Protein AF-A0A960N4G2-F1 (afdb_monomer)

Structure (mmCIF, N/CA/C/O backbone):
data_AF-A0A960N4G2-F1
#
_entry.id   AF-A0A960N4G2-F1
#
loop_
_atom_site.group_PDB
_atom_site.id
_atom_site.type_symbol
_atom_site.label_atom_id
_atom_site.label_alt_id
_atom_site.label_comp_id
_atom_site.label_asym_id
_atom_site.label_entity_id
_atom_site.label_seq_id
_atom_site.pdbx_PDB_ins_code
_atom_site.Cartn_x
_atom_site.Cartn_y
_atom_site.Cartn_z
_atom_site.occupancy
_atom_site.B_iso_or_equiv
_atom_site.auth_seq_id
_atom_site.auth_comp_id
_atom_site.auth_asym_id
_atom_site.auth_atom_id
_atom_site.pdbx_PDB_model_num
ATOM 1 N N . MET A 1 1 ? 0.215 33.362 -42.391 1.00 35.75 1 MET A N 1
ATOM 2 C CA . MET A 1 1 ? -0.199 32.192 -43.192 1.00 35.75 1 MET A CA 1
ATOM 3 C C . MET A 1 1 ? 0.585 30.994 -42.684 1.00 35.75 1 MET A C 1
ATOM 5 O O . MET A 1 1 ? 1.663 30.721 -43.188 1.00 35.75 1 MET A O 1
ATOM 9 N N . SER A 1 2 ? 0.109 30.361 -41.610 1.00 35.91 2 SER A N 1
ATOM 10 C CA . SER A 1 2 ? 0.756 29.170 -41.052 1.00 35.91 2 SER A CA 1
ATOM 11 C C . SER A 1 2 ? 0.241 27.957 -41.811 1.00 35.91 2 SER A C 1
ATOM 13 O O . SER A 1 2 ? -0.928 27.601 -41.678 1.00 35.91 2 SER A O 1
ATOM 15 N N . ALA A 1 3 ? 1.094 27.383 -42.656 1.00 38.19 3 ALA A N 1
ATOM 16 C CA . ALA A 1 3 ? 0.819 26.121 -43.320 1.00 38.19 3 ALA A CA 1
ATOM 17 C C . ALA A 1 3 ? 0.723 25.022 -42.253 1.00 38.19 3 ALA A C 1
ATOM 19 O O . ALA A 1 3 ? 1.657 24.789 -41.490 1.00 38.19 3 ALA A O 1
ATOM 20 N N . ASN A 1 4 ? -0.456 24.414 -42.168 1.00 42.09 4 ASN A N 1
ATOM 21 C CA . ASN A 1 4 ? -0.752 23.270 -41.324 1.00 42.09 4 ASN A CA 1
ATOM 22 C C . ASN A 1 4 ? -0.134 22.034 -41.995 1.00 42.09 4 ASN A C 1
ATOM 24 O O . ASN A 1 4 ? -0.710 21.504 -42.945 1.00 42.09 4 ASN A O 1
ATOM 28 N N . GLU A 1 5 ? 1.068 21.635 -41.573 1.00 37.41 5 GLU A N 1
ATOM 29 C CA . GLU A 1 5 ? 1.686 20.387 -42.031 1.00 37.41 5 GLU A CA 1
ATOM 30 C C . GLU A 1 5 ? 0.832 19.191 -41.573 1.00 37.41 5 GLU A C 1
ATOM 32 O O . GLU A 1 5 ? 0.506 19.089 -40.385 1.00 37.41 5 GLU A O 1
ATOM 37 N N . PRO A 1 6 ? 0.441 18.283 -42.484 1.00 38.06 6 PRO A N 1
ATOM 38 C CA . PRO A 1 6 ? -0.353 17.118 -42.127 1.00 38.06 6 PRO A CA 1
ATOM 39 C C . PRO A 1 6 ? 0.472 16.190 -41.230 1.00 38.06 6 PRO A C 1
ATOM 41 O O . PRO A 1 6 ? 1.527 15.693 -41.621 1.00 38.06 6 PRO A O 1
ATOM 44 N N . GLN A 1 7 ? -0.012 15.954 -40.008 1.00 41.91 7 GLN A N 1
ATOM 45 C CA . GLN A 1 7 ? 0.567 14.955 -39.113 1.00 41.91 7 GLN A CA 1
ATOM 46 C C . GLN A 1 7 ? 0.444 13.566 -39.766 1.00 41.91 7 GLN A C 1
ATOM 48 O O . GLN A 1 7 ? -0.657 13.204 -40.185 1.00 41.91 7 GLN A O 1
ATOM 53 N N . PRO A 1 8 ? 1.530 12.779 -39.871 1.00 44.03 8 PRO A N 1
ATOM 54 C CA . PRO A 1 8 ? 1.478 11.474 -40.518 1.00 44.03 8 PRO A CA 1
ATOM 55 C C . PRO A 1 8 ? 0.580 10.513 -39.726 1.00 44.03 8 PRO A C 1
ATOM 57 O O . PRO A 1 8 ? 0.735 10.361 -38.513 1.00 44.03 8 PRO A O 1
ATOM 60 N N . GLU A 1 9 ? -0.357 9.861 -40.421 1.00 41.75 9 GLU A N 1
ATOM 61 C CA . GLU A 1 9 ? -1.204 8.799 -39.871 1.00 41.75 9 GLU A CA 1
ATOM 62 C C . GLU A 1 9 ? -0.339 7.703 -39.235 1.00 41.75 9 GLU A C 1
ATOM 64 O O . GLU A 1 9 ? 0.510 7.087 -39.887 1.00 41.75 9 GLU A O 1
ATOM 69 N N . ILE A 1 10 ? -0.562 7.436 -37.946 1.00 52.97 1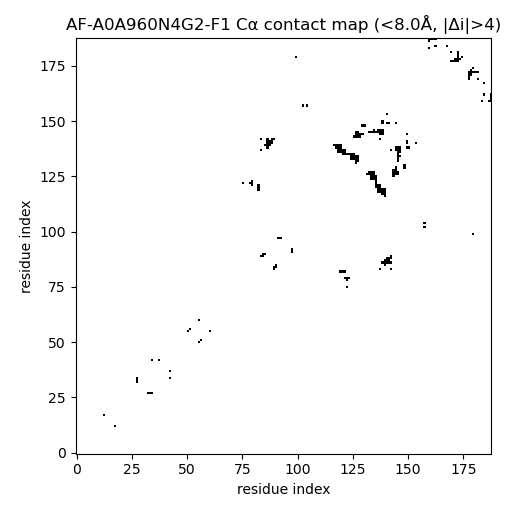0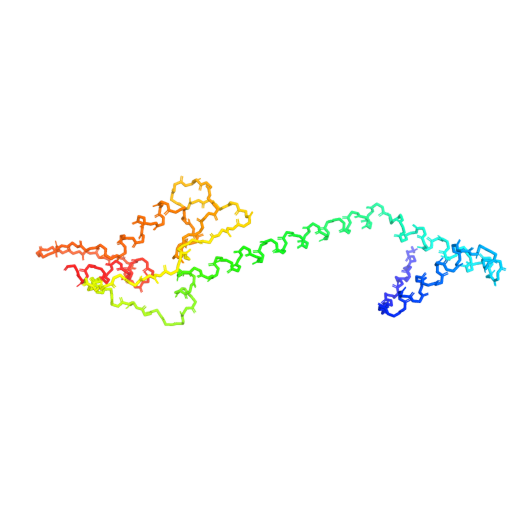 ILE A N 1
ATOM 70 C CA . ILE A 1 10 ? 0.119 6.361 -37.223 1.00 52.97 10 ILE A CA 1
ATOM 71 C C . ILE A 1 10 ? -0.469 5.032 -37.711 1.00 52.97 10 ILE A C 1
ATOM 73 O O . ILE A 1 10 ? -1.466 4.546 -37.179 1.00 52.97 10 ILE A O 1
ATOM 77 N N . ARG A 1 11 ? 0.140 4.434 -38.739 1.00 60.56 11 ARG A N 1
ATOM 78 C CA . ARG A 1 11 ? -0.154 3.050 -39.131 1.00 60.56 11 ARG A CA 1
ATOM 79 C C . ARG A 1 11 ? 0.229 2.122 -37.979 1.00 60.56 11 ARG A C 1
ATOM 81 O O . ARG A 1 11 ? 1.381 2.101 -37.551 1.00 60.56 11 ARG A O 1
ATOM 88 N N . THR A 1 12 ? -0.730 1.352 -37.475 1.00 63.34 12 THR A N 1
ATOM 89 C CA . THR A 1 12 ? -0.467 0.293 -36.496 1.00 63.34 12 THR A CA 1
ATOM 90 C C . THR A 1 12 ? 0.385 -0.787 -37.158 1.00 63.34 12 THR A C 1
ATOM 92 O O . THR A 1 12 ? -0.071 -1.440 -38.097 1.00 63.34 12 THR A O 1
ATOM 95 N N . VAL A 1 13 ? 1.624 -0.950 -36.700 1.00 76.44 13 VAL A N 1
ATOM 96 C CA . VAL A 1 13 ? 2.543 -1.982 -37.193 1.00 76.44 13 VAL A CA 1
ATOM 97 C C . VAL A 1 13 ? 2.287 -3.277 -36.421 1.00 76.44 13 VAL A C 1
ATOM 99 O O . VAL A 1 13 ? 2.322 -3.269 -35.191 1.00 76.44 13 VAL A O 1
ATOM 102 N N . ASP A 1 14 ? 2.034 -4.380 -37.128 1.00 85.25 14 ASP A N 1
ATOM 103 C CA . ASP A 1 14 ? 1.882 -5.707 -36.512 1.00 85.25 14 ASP A CA 1
ATOM 104 C C . ASP A 1 14 ? 3.248 -6.371 -36.237 1.00 85.25 14 ASP A C 1
ATOM 106 O O . ASP A 1 14 ? 4.235 -6.136 -36.940 1.00 85.25 14 ASP A O 1
ATOM 110 N N . ALA A 1 15 ? 3.306 -7.269 -35.249 1.00 85.62 15 ALA A N 1
ATOM 111 C CA . ALA A 1 15 ? 4.502 -8.024 -34.872 1.00 85.62 15 ALA A CA 1
ATOM 112 C C . ALA A 1 15 ? 5.094 -8.847 -36.033 1.00 85.62 15 ALA A C 1
ATOM 114 O O . ALA A 1 15 ? 6.291 -9.142 -36.050 1.00 85.62 15 ALA A O 1
ATOM 115 N N . THR A 1 16 ? 4.281 -9.239 -37.015 1.00 88.38 16 THR A N 1
ATOM 116 C CA . THR A 1 16 ? 4.741 -9.938 -38.227 1.00 88.38 16 THR A CA 1
ATOM 117 C C . THR A 1 16 ? 5.527 -9.009 -39.153 1.00 88.38 16 THR A C 1
ATOM 119 O O . THR A 1 16 ? 6.600 -9.374 -39.624 1.00 88.38 16 THR A O 1
ATOM 122 N N . GLN A 1 17 ? 5.066 -7.771 -39.339 1.00 87.12 17 GLN A N 1
ATOM 123 C CA . GLN A 1 17 ? 5.757 -6.778 -40.167 1.00 87.12 17 GLN A CA 1
ATOM 124 C C . GLN A 1 17 ? 7.103 -6.372 -39.558 1.00 87.12 17 GLN A C 1
ATOM 126 O O . GLN A 1 17 ? 8.084 -6.221 -40.283 1.00 87.12 17 GLN A O 1
ATOM 131 N N . VAL A 1 18 ? 7.173 -6.263 -38.226 1.00 88.50 18 VAL A N 1
ATOM 132 C CA . VAL A 1 18 ? 8.436 -5.999 -37.517 1.00 88.50 18 VAL A CA 1
ATOM 133 C C . VAL A 1 18 ? 9.442 -7.128 -37.743 1.00 88.50 18 VAL A C 1
ATOM 135 O O . VAL A 1 18 ? 10.605 -6.850 -38.018 1.00 88.50 18 VAL A O 1
ATOM 138 N N . ARG A 1 19 ? 9.009 -8.394 -37.684 1.00 91.12 19 ARG A N 1
ATOM 139 C CA . ARG A 1 19 ? 9.888 -9.550 -37.937 1.00 91.12 19 ARG A CA 1
ATOM 140 C C . ARG A 1 19 ? 10.463 -9.541 -39.354 1.00 91.12 19 ARG A C 1
ATOM 142 O O . ARG A 1 19 ? 11.671 -9.640 -39.504 1.00 91.12 19 ARG A O 1
ATOM 149 N N . HIS A 1 20 ? 9.632 -9.290 -40.366 1.00 91.81 20 HIS A N 1
ATOM 150 C CA . HIS A 1 20 ? 10.105 -9.171 -41.752 1.00 91.81 20 HIS A CA 1
ATOM 151 C C . HIS A 1 20 ? 11.109 -8.018 -41.931 1.00 91.81 20 HIS A C 1
ATOM 153 O O . HIS A 1 20 ? 12.067 -8.141 -42.693 1.00 91.81 20 HIS A O 1
ATOM 159 N N . ALA A 1 21 ? 10.911 -6.897 -41.227 1.00 90.25 21 ALA A N 1
ATOM 160 C CA . ALA A 1 21 ? 11.859 -5.786 -41.245 1.00 90.25 21 ALA A CA 1
ATOM 161 C C . ALA A 1 21 ? 13.199 -6.155 -40.583 1.00 90.25 21 ALA A C 1
ATOM 163 O O . ALA A 1 21 ? 14.247 -5.765 -41.093 1.00 90.25 21 ALA A O 1
ATOM 164 N N . ILE A 1 22 ? 13.178 -6.926 -39.488 1.00 91.19 22 ILE A N 1
ATOM 165 C CA . ILE A 1 22 ? 14.390 -7.456 -38.844 1.00 91.19 22 ILE A CA 1
ATOM 166 C C . ILE A 1 22 ? 15.150 -8.361 -39.819 1.00 91.19 22 ILE A C 1
ATOM 168 O O . ILE A 1 22 ? 16.328 -8.110 -40.066 1.00 91.19 22 ILE A O 1
ATOM 172 N N . ASP A 1 23 ? 14.475 -9.336 -40.434 1.00 93.94 23 ASP A N 1
ATOM 173 C CA . ASP A 1 23 ? 15.098 -10.276 -41.378 1.00 93.94 23 ASP A CA 1
ATOM 174 C C . ASP A 1 23 ? 15.759 -9.540 -42.557 1.00 93.94 23 ASP A C 1
ATOM 176 O O . ASP A 1 23 ? 16.888 -9.844 -42.951 1.00 93.94 23 ASP A O 1
ATOM 180 N N . ALA A 1 24 ? 15.082 -8.517 -43.092 1.00 90.44 24 ALA A N 1
ATOM 181 C CA . ALA A 1 24 ? 15.611 -7.681 -44.164 1.00 90.44 24 ALA A CA 1
ATOM 182 C C . ALA A 1 24 ? 16.844 -6.870 -43.725 1.00 90.44 24 ALA A C 1
ATOM 184 O O . ALA A 1 24 ? 17.833 -6.807 -44.457 1.00 90.44 24 ALA A O 1
ATOM 185 N N . LEU A 1 25 ? 16.822 -6.272 -42.527 1.00 90.88 25 LEU A N 1
ATOM 186 C CA . LEU A 1 25 ? 17.972 -5.543 -41.983 1.00 90.88 25 LEU A CA 1
ATOM 187 C C . LEU A 1 25 ? 19.166 -6.476 -41.745 1.00 90.88 25 LEU A C 1
ATOM 189 O O . LEU A 1 25 ? 20.292 -6.123 -42.090 1.00 90.88 25 LEU A O 1
ATOM 193 N N . GLU A 1 26 ? 18.942 -7.679 -41.218 1.00 92.56 26 GLU A N 1
ATOM 194 C CA . GLU A 1 26 ? 19.998 -8.677 -41.024 1.00 92.56 26 GLU A CA 1
ATOM 195 C C . GLU A 1 26 ? 20.587 -9.187 -42.345 1.00 92.56 26 GLU A C 1
ATOM 197 O O . GLU A 1 26 ? 21.789 -9.453 -42.422 1.00 92.56 26 GLU A O 1
ATOM 202 N N . ALA A 1 27 ? 19.769 -9.325 -43.391 1.00 92.12 27 ALA A N 1
ATOM 203 C CA . ALA A 1 27 ? 20.245 -9.654 -44.731 1.00 92.12 27 ALA A CA 1
ATOM 204 C C . ALA A 1 27 ? 21.134 -8.534 -45.299 1.00 92.12 27 ALA A C 1
ATOM 206 O O . ALA A 1 27 ? 22.211 -8.815 -45.817 1.00 92.12 27 ALA A O 1
ATOM 207 N N . ILE A 1 28 ? 20.745 -7.267 -45.118 1.00 91.06 28 ILE A N 1
ATOM 208 C CA . ILE A 1 28 ? 21.532 -6.091 -45.538 1.00 91.06 28 ILE A CA 1
ATOM 209 C C . ILE A 1 28 ? 22.840 -5.955 -44.740 1.00 91.06 28 ILE A C 1
ATOM 211 O O . ILE A 1 28 ? 23.858 -5.513 -45.275 1.00 91.06 28 ILE A O 1
ATOM 215 N N . ILE A 1 29 ? 22.839 -6.322 -43.454 1.00 89.44 29 ILE A N 1
ATOM 216 C CA . ILE A 1 29 ? 24.059 -6.351 -42.630 1.00 89.44 29 ILE A CA 1
ATOM 217 C C . ILE A 1 29 ? 25.031 -7.419 -43.149 1.00 89.44 29 ILE A C 1
ATOM 219 O O . ILE A 1 29 ? 26.236 -7.166 -43.191 1.00 89.44 29 ILE A O 1
ATOM 223 N N . ARG A 1 30 ? 24.516 -8.589 -43.557 1.00 93.19 30 ARG A N 1
ATOM 224 C CA . ARG A 1 30 ? 25.307 -9.687 -44.137 1.00 93.19 30 ARG A CA 1
ATOM 225 C C . ARG A 1 30 ? 25.827 -9.363 -45.537 1.00 93.19 30 ARG A C 1
ATOM 227 O O . ARG A 1 30 ? 26.976 -9.679 -45.830 1.00 93.19 30 ARG A O 1
ATOM 234 N N . ASP A 1 31 ? 25.015 -8.714 -46.365 1.00 92.44 31 ASP A N 1
ATOM 235 C CA . ASP A 1 31 ? 25.397 -8.255 -47.698 1.00 92.44 31 ASP A CA 1
ATOM 236 C C . ASP A 1 31 ? 24.936 -6.814 -47.957 1.00 92.44 31 ASP A C 1
ATOM 238 O O . ASP A 1 31 ? 23.779 -6.524 -48.276 1.00 92.44 31 ASP A O 1
ATOM 242 N N . ARG A 1 32 ? 25.895 -5.886 -47.878 1.00 86.31 32 ARG A N 1
ATOM 243 C CA . ARG A 1 32 ? 25.652 -4.459 -48.121 1.00 86.31 32 ARG A CA 1
ATOM 244 C C 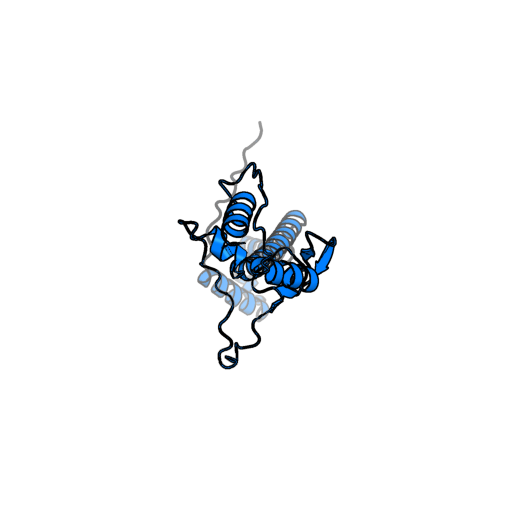. ARG A 1 32 ? 25.374 -4.127 -49.584 1.00 86.31 32 ARG A C 1
ATOM 246 O O . ARG A 1 32 ? 24.831 -3.052 -49.842 1.00 86.31 32 ARG A O 1
ATOM 253 N N . ALA A 1 33 ? 25.720 -5.001 -50.532 1.00 89.81 33 ALA A N 1
ATOM 254 C CA . ALA A 1 33 ? 25.462 -4.766 -51.950 1.00 89.81 33 ALA A CA 1
ATOM 255 C C . ALA A 1 33 ? 23.958 -4.741 -52.265 1.00 89.81 33 ALA A C 1
ATOM 257 O O . ALA A 1 33 ? 23.551 -4.076 -53.217 1.00 89.81 33 ALA A O 1
ATOM 258 N N . LEU A 1 34 ? 23.125 -5.356 -51.416 1.00 87.25 34 LEU A N 1
ATOM 259 C CA . LEU A 1 34 ? 21.665 -5.300 -51.515 1.00 87.25 34 LEU A CA 1
ATOM 260 C C . LEU A 1 34 ? 21.123 -3.861 -51.498 1.00 87.25 34 LEU A C 1
ATOM 262 O O . LEU A 1 34 ? 20.119 -3.582 -52.149 1.00 87.25 34 LEU A O 1
ATOM 266 N N . LEU A 1 35 ? 21.809 -2.911 -50.850 1.00 86.94 35 LEU A N 1
ATOM 267 C CA . LEU A 1 35 ? 21.416 -1.494 -50.862 1.00 86.94 35 LEU A CA 1
ATOM 268 C C . LEU A 1 35 ? 21.542 -0.837 -52.242 1.00 86.94 35 LEU A C 1
ATOM 270 O O . LEU A 1 35 ? 20.890 0.175 -52.485 1.00 86.94 35 LEU A O 1
ATOM 274 N N . ASN A 1 36 ? 22.359 -1.392 -53.139 1.00 88.38 36 ASN A N 1
ATOM 275 C CA . ASN A 1 36 ? 22.511 -0.880 -54.502 1.00 88.38 36 ASN A CA 1
ATOM 276 C C . ASN A 1 36 ? 21.319 -1.252 -55.397 1.00 88.38 36 ASN A C 1
ATOM 278 O O . ASN A 1 36 ? 21.161 -0.663 -56.461 1.00 88.38 36 ASN A O 1
ATOM 282 N N . SER A 1 37 ? 20.488 -2.214 -54.974 1.00 88.69 37 SER A N 1
ATOM 283 C CA . SER A 1 37 ? 19.235 -2.560 -55.660 1.00 88.69 37 SER A CA 1
ATOM 284 C C . SER A 1 37 ? 18.101 -1.566 -55.379 1.00 88.69 37 SER A C 1
ATOM 286 O O . SER A 1 37 ? 17.096 -1.564 -56.086 1.00 88.69 37 SER A O 1
ATOM 288 N N . LEU A 1 38 ? 18.264 -0.715 -54.360 1.00 89.75 38 LEU A N 1
ATOM 289 C CA . LEU A 1 38 ? 17.292 0.304 -53.984 1.00 89.75 38 LEU A CA 1
ATOM 290 C C . LEU A 1 38 ? 17.512 1.597 -54.767 1.00 89.75 38 LEU A C 1
ATOM 292 O O . LEU A 1 38 ? 18.635 1.948 -55.136 1.00 89.75 38 LEU A O 1
ATOM 296 N N . SER A 1 39 ? 16.429 2.354 -54.944 1.00 93.56 39 SER A N 1
ATOM 297 C CA . SER A 1 39 ? 16.527 3.732 -55.415 1.00 93.56 39 SER A CA 1
ATOM 298 C C . SER A 1 39 ? 17.352 4.577 -54.421 1.00 93.56 39 SER A C 1
ATOM 300 O O . SER A 1 39 ? 17.377 4.277 -53.219 1.00 93.56 39 SER A O 1
ATOM 302 N N . PRO A 1 40 ? 18.019 5.657 -54.872 1.00 89.75 40 PRO A N 1
ATOM 303 C CA . PRO A 1 40 ? 18.721 6.569 -53.968 1.00 89.75 40 PRO A CA 1
ATOM 304 C C . PRO A 1 40 ? 17.815 7.127 -52.859 1.00 89.75 40 PRO A C 1
ATOM 306 O O . PRO A 1 40 ? 18.256 7.268 -51.718 1.00 89.75 40 PRO A O 1
ATOM 309 N N . GLU A 1 41 ? 16.543 7.381 -53.181 1.00 91.00 41 GLU A N 1
ATOM 310 C CA . GLU A 1 41 ? 15.531 7.864 -52.241 1.00 91.00 41 GLU A CA 1
ATOM 311 C C . GLU A 1 41 ? 15.197 6.812 -51.175 1.00 91.00 41 GLU A C 1
ATOM 313 O O . GLU A 1 41 ? 15.262 7.103 -49.980 1.00 91.00 41 GLU A O 1
ATOM 318 N N . ASP A 1 42 ? 14.913 5.569 -51.570 1.00 88.31 42 ASP A N 1
ATOM 319 C CA . ASP A 1 42 ? 14.563 4.506 -50.621 1.00 88.31 42 ASP A CA 1
ATOM 320 C C . ASP A 1 42 ? 15.747 4.102 -49.747 1.00 88.31 42 ASP A C 1
ATOM 322 O O . ASP A 1 42 ? 15.582 3.851 -48.551 1.00 88.31 42 ASP A O 1
ATOM 326 N N . ARG A 1 43 ? 16.962 4.113 -50.307 1.00 89.19 43 ARG A N 1
ATOM 327 C CA . ARG A 1 43 ? 18.191 3.912 -49.535 1.00 89.19 43 ARG A CA 1
ATOM 328 C C . ARG A 1 43 ? 18.340 4.984 -48.457 1.00 89.19 43 ARG A C 1
ATOM 330 O O . ARG A 1 43 ? 18.648 4.654 -47.313 1.00 89.19 43 ARG A O 1
ATOM 337 N N . GLN A 1 44 ? 18.128 6.252 -48.806 1.00 89.50 44 GLN A N 1
ATOM 338 C CA . GLN A 1 44 ? 18.196 7.350 -47.846 1.00 89.50 44 GLN A CA 1
ATOM 339 C C . GLN A 1 44 ? 17.109 7.211 -46.774 1.00 89.50 44 GLN A C 1
ATOM 341 O O . GLN A 1 44 ? 17.422 7.275 -45.588 1.00 89.50 44 GLN A O 1
ATOM 346 N N . ARG A 1 45 ? 15.859 6.930 -47.165 1.00 90.56 45 ARG A N 1
ATOM 347 C CA . ARG A 1 45 ? 14.736 6.726 -46.234 1.00 90.56 45 ARG A CA 1
ATOM 348 C C . ARG A 1 45 ? 14.994 5.583 -45.255 1.00 90.56 45 ARG A C 1
ATOM 350 O O . ARG A 1 45 ? 14.771 5.761 -44.061 1.00 90.56 45 ARG A O 1
ATOM 357 N N . LEU A 1 46 ? 15.488 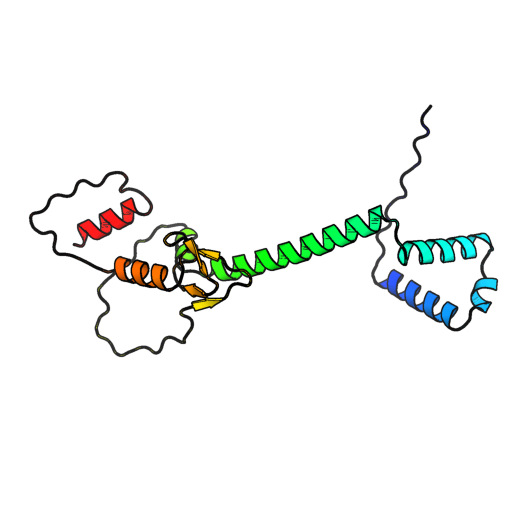4.441 -45.737 1.00 90.00 46 LEU A N 1
ATOM 358 C CA . LEU A 1 46 ? 15.815 3.286 -44.900 1.00 90.00 46 LEU A CA 1
ATOM 359 C C . LEU A 1 46 ? 16.901 3.627 -43.874 1.00 90.00 46 LEU A C 1
ATOM 361 O O . LEU A 1 46 ? 16.740 3.332 -42.692 1.00 90.00 46 LEU A O 1
ATOM 365 N N . LEU A 1 47 ? 17.995 4.258 -44.312 1.00 88.12 47 LEU A N 1
ATOM 366 C CA . LEU A 1 47 ? 19.120 4.596 -43.436 1.00 88.12 47 LEU A CA 1
ATOM 367 C C . LEU A 1 47 ? 18.749 5.669 -42.408 1.00 88.12 47 LEU A C 1
ATOM 369 O O . LEU A 1 47 ? 19.116 5.537 -41.242 1.00 88.12 47 LEU A O 1
ATOM 373 N N . THR A 1 48 ? 17.994 6.692 -42.814 1.00 87.44 48 THR A N 1
ATOM 374 C CA . THR A 1 48 ? 17.477 7.717 -41.900 1.00 87.44 48 THR A CA 1
ATOM 375 C C . THR A 1 48 ? 16.522 7.103 -40.880 1.00 87.44 48 THR A C 1
ATOM 377 O O . THR A 1 48 ? 16.732 7.281 -39.687 1.00 87.44 48 THR A O 1
ATOM 380 N N . ALA A 1 49 ? 15.547 6.296 -41.312 1.00 87.38 49 ALA A N 1
ATOM 381 C CA . ALA A 1 49 ? 14.605 5.649 -40.400 1.00 87.38 49 ALA A CA 1
ATOM 382 C C . ALA A 1 49 ? 15.299 4.684 -39.423 1.00 87.38 49 ALA A C 1
ATOM 384 O O . ALA A 1 49 ? 14.990 4.684 -38.234 1.00 87.38 49 ALA A O 1
ATOM 385 N N . ALA A 1 50 ? 16.266 3.889 -39.893 1.00 88.31 50 ALA A N 1
ATOM 386 C CA . ALA A 1 50 ? 17.062 3.020 -39.027 1.00 88.31 50 ALA A CA 1
ATOM 387 C C . ALA A 1 50 ? 17.888 3.831 -38.011 1.00 88.31 50 ALA A C 1
ATOM 389 O O . ALA A 1 50 ? 17.987 3.444 -36.845 1.00 88.31 50 ALA A O 1
ATOM 390 N N . GLY A 1 51 ? 18.435 4.973 -38.439 1.00 84.81 51 GLY A N 1
ATOM 391 C CA . GLY A 1 51 ? 19.130 5.928 -37.580 1.00 84.81 51 GLY A CA 1
ATOM 392 C C . GLY A 1 51 ? 18.224 6.531 -36.508 1.00 84.81 51 GLY A C 1
ATOM 393 O O . GLY A 1 51 ? 18.598 6.518 -35.339 1.00 84.81 51 GLY A O 1
ATOM 394 N N . ASP A 1 52 ? 17.024 6.979 -36.874 1.00 83.75 52 ASP A N 1
ATOM 395 C CA . ASP A 1 52 ? 16.047 7.574 -35.952 1.00 83.75 52 ASP A CA 1
ATOM 396 C C . ASP A 1 52 ? 15.490 6.549 -34.949 1.00 83.75 52 ASP A C 1
ATOM 398 O O . ASP A 1 52 ? 15.224 6.880 -33.793 1.00 83.75 52 ASP A O 1
ATOM 402 N N . VAL A 1 53 ? 15.347 5.282 -35.357 1.00 84.50 53 VAL A N 1
ATOM 403 C CA . VAL A 1 53 ? 14.968 4.180 -34.456 1.00 84.50 53 VAL A CA 1
ATOM 404 C C . VAL A 1 53 ? 16.094 3.860 -33.466 1.00 84.50 53 VAL A C 1
ATOM 406 O O . VAL A 1 53 ? 15.820 3.607 -32.292 1.00 84.50 53 VAL A O 1
ATOM 409 N N . PHE A 1 54 ? 17.354 3.876 -33.915 1.00 82.31 54 PHE A N 1
ATOM 410 C CA . PHE A 1 54 ? 18.517 3.582 -33.070 1.00 82.31 54 PHE A CA 1
ATOM 411 C C . PHE A 1 54 ? 18.873 4.739 -32.121 1.00 82.31 54 PHE A C 1
ATOM 413 O O . PHE A 1 54 ? 19.091 4.528 -30.926 1.00 82.31 54 PHE A O 1
ATOM 420 N N . CYS A 1 55 ? 18.896 5.964 -32.641 1.00 79.69 55 CYS A N 1
ATOM 421 C CA . CYS A 1 55 ? 19.200 7.204 -31.932 1.00 79.69 55 CYS A CA 1
ATOM 422 C C . CYS A 1 55 ? 17.993 8.155 -31.994 1.00 79.69 55 CYS A C 1
ATOM 424 O O . CYS A 1 55 ? 18.042 9.162 -32.702 1.00 79.69 55 CYS A O 1
ATOM 426 N N . PRO A 1 56 ? 16.915 7.879 -31.237 1.00 76.50 56 PRO A N 1
ATOM 427 C CA . PRO A 1 56 ? 15.746 8.748 -31.223 1.00 76.50 56 PRO A CA 1
ATOM 428 C C . PRO A 1 56 ? 16.099 10.127 -30.658 1.00 76.50 56 PRO A C 1
ATOM 430 O O . PRO A 1 56 ? 16.914 10.240 -29.734 1.00 76.50 56 PRO A O 1
ATOM 433 N N . ASP A 1 57 ? 15.433 11.172 -31.165 1.00 80.81 57 ASP A N 1
ATOM 434 C CA . ASP A 1 57 ? 15.580 12.549 -30.677 1.00 80.81 57 ASP A CA 1
ATOM 435 C C . ASP A 1 57 ? 15.486 12.613 -29.139 1.00 80.81 57 ASP A C 1
ATOM 437 O O . ASP A 1 57 ? 14.759 11.850 -28.487 1.00 80.81 57 ASP A O 1
ATOM 441 N N . VAL A 1 58 ? 16.193 13.568 -28.532 1.00 76.50 58 VAL A N 1
ATOM 442 C CA . VAL A 1 58 ? 16.281 13.767 -27.080 1.00 76.50 58 VAL A CA 1
ATOM 443 C C . VAL A 1 58 ? 14.888 13.815 -26.437 1.00 76.50 58 VAL A C 1
ATOM 445 O O . VAL A 1 58 ? 14.692 13.276 -25.341 1.00 76.50 58 VAL A O 1
ATOM 448 N N . ARG A 1 59 ? 13.887 14.397 -27.120 1.00 80.06 59 ARG A N 1
ATOM 449 C CA . ARG A 1 59 ? 12.490 14.430 -26.650 1.00 80.06 59 ARG A CA 1
ATOM 450 C C . ARG A 1 59 ? 11.845 13.043 -26.631 1.00 80.06 59 ARG A C 1
ATOM 452 O O . ARG A 1 59 ? 11.206 12.688 -25.635 1.00 80.06 59 ARG A O 1
ATOM 459 N N . GLN A 1 60 ? 12.023 12.257 -27.691 1.00 79.62 60 GLN A N 1
ATOM 460 C CA . GLN A 1 60 ? 11.487 10.898 -27.798 1.00 79.62 60 GLN A CA 1
ATOM 461 C C . GLN A 1 60 ? 12.149 9.962 -26.780 1.00 79.62 60 GLN A C 1
ATOM 463 O O . GLN A 1 60 ? 11.447 9.278 -26.030 1.00 79.62 60 GLN A O 1
ATOM 468 N N . ARG A 1 61 ? 13.481 10.023 -26.641 1.00 78.31 61 ARG A N 1
ATOM 469 C CA . ARG A 1 61 ? 14.229 9.279 -25.616 1.00 78.31 61 ARG A CA 1
ATOM 470 C C . ARG A 1 61 ? 13.747 9.618 -24.204 1.00 78.31 61 ARG A C 1
ATOM 472 O O . ARG A 1 61 ? 13.483 8.721 -23.403 1.00 78.31 61 ARG A O 1
ATOM 479 N N . ARG A 1 62 ? 13.576 10.908 -23.883 1.00 80.19 62 ARG A N 1
ATOM 480 C CA . ARG A 1 62 ? 13.070 11.350 -22.569 1.00 80.19 62 ARG A CA 1
ATOM 481 C C . ARG A 1 62 ? 11.655 10.835 -22.296 1.00 80.19 62 ARG A C 1
ATOM 483 O O . ARG A 1 62 ? 11.375 10.424 -21.168 1.00 80.19 62 ARG A O 1
ATOM 490 N N . ARG A 1 63 ? 10.773 10.834 -23.304 1.00 84.69 63 ARG A N 1
ATOM 491 C CA . ARG A 1 63 ? 9.414 10.279 -23.199 1.00 84.69 63 ARG A CA 1
ATOM 492 C C . ARG A 1 63 ? 9.450 8.783 -22.881 1.00 84.69 63 ARG A C 1
ATOM 494 O O . ARG A 1 63 ? 8.828 8.381 -21.902 1.00 84.69 63 ARG A O 1
ATOM 501 N N . GLN A 1 64 ? 10.222 7.998 -23.631 1.00 82.81 64 GLN A N 1
ATOM 502 C CA . GLN A 1 64 ? 10.354 6.551 -23.421 1.00 82.81 64 GLN A CA 1
ATOM 503 C C . GLN A 1 64 ? 10.923 6.211 -22.037 1.00 82.81 64 GLN A C 1
ATOM 505 O O . GLN A 1 64 ? 10.396 5.345 -21.343 1.00 82.81 64 GLN A O 1
ATOM 510 N N . VAL A 1 65 ? 11.966 6.921 -21.587 1.00 85.19 65 VAL A N 1
ATOM 511 C CA . VAL A 1 65 ? 12.537 6.718 -20.244 1.00 85.19 65 VAL A CA 1
ATOM 512 C C . VAL A 1 65 ? 11.501 7.019 -19.159 1.00 85.19 65 VAL A C 1
ATOM 514 O O . VAL A 1 65 ? 11.343 6.223 -18.233 1.00 85.19 65 VAL A O 1
ATOM 517 N N . LYS A 1 66 ? 10.758 8.127 -19.284 1.00 86.44 66 LYS A N 1
ATOM 518 C CA . LYS A 1 66 ? 9.699 8.498 -18.334 1.00 86.44 66 LYS A CA 1
ATOM 519 C C . LYS A 1 66 ? 8.570 7.466 -18.311 1.00 86.44 66 LYS A C 1
ATOM 521 O O . LYS A 1 66 ? 8.084 7.116 -17.239 1.00 86.44 66 LYS A O 1
ATOM 526 N N . GLU A 1 67 ? 8.162 6.971 -19.473 1.00 87.75 67 GLU A N 1
ATOM 527 C CA . GLU A 1 67 ? 7.131 5.942 -19.596 1.00 87.75 67 GLU A CA 1
ATOM 528 C C . GLU A 1 67 ? 7.581 4.617 -18.978 1.00 87.75 67 GLU A C 1
ATOM 530 O O . GLU A 1 67 ? 6.867 4.059 -18.148 1.00 87.75 67 GLU A O 1
ATOM 535 N N . ARG A 1 68 ? 8.814 4.181 -19.253 1.00 86.62 68 ARG A N 1
ATOM 536 C CA . ARG A 1 68 ? 9.403 2.984 -18.640 1.00 86.62 68 ARG A CA 1
ATOM 537 C C . ARG A 1 68 ? 9.505 3.106 -17.120 1.00 86.62 68 ARG A C 1
ATOM 539 O O . ARG A 1 68 ? 9.215 2.154 -16.400 1.00 86.62 68 ARG A O 1
ATOM 546 N N . GLN A 1 69 ? 9.902 4.274 -16.613 1.00 88.19 69 GLN A N 1
ATOM 547 C CA . GLN A 1 69 ? 9.916 4.551 -15.173 1.00 88.19 69 GLN A CA 1
ATOM 548 C C . GLN A 1 69 ? 8.504 4.506 -14.578 1.00 88.19 69 GLN A C 1
ATOM 550 O O . GLN A 1 69 ? 8.312 3.913 -13.517 1.00 88.19 69 GLN A O 1
ATOM 555 N N . ARG A 1 70 ? 7.510 5.077 -15.269 1.00 88.81 70 ARG A N 1
ATOM 556 C CA . ARG A 1 70 ? 6.104 5.038 -14.850 1.00 88.81 70 ARG A CA 1
ATOM 557 C C . ARG A 1 70 ? 5.574 3.606 -14.798 1.00 88.81 70 ARG A C 1
ATOM 559 O O . ARG A 1 70 ? 4.973 3.248 -13.795 1.00 88.81 70 ARG A O 1
ATOM 566 N N . GLN A 1 71 ? 5.836 2.795 -15.821 1.00 87.50 71 GLN A N 1
ATOM 567 C CA . GLN A 1 71 ? 5.434 1.385 -15.873 1.00 87.50 71 GLN A CA 1
ATOM 568 C C . GLN A 1 71 ? 6.059 0.578 -14.730 1.00 87.50 71 GLN A C 1
ATOM 570 O O . GLN A 1 71 ? 5.357 -0.141 -14.023 1.00 87.50 71 GLN A O 1
ATOM 575 N N . ARG A 1 72 ? 7.363 0.758 -14.479 1.00 86.56 72 ARG A N 1
ATOM 576 C CA . ARG A 1 72 ? 8.050 0.122 -13.341 1.00 86.56 72 ARG A CA 1
ATOM 577 C C . ARG A 1 72 ? 7.441 0.533 -12.002 1.00 86.56 72 ARG A C 1
ATOM 579 O O . ARG A 1 72 ? 7.256 -0.316 -11.139 1.00 86.56 72 ARG A O 1
ATOM 586 N N . LYS A 1 73 ? 7.129 1.822 -11.828 1.00 85.81 73 LYS A N 1
ATOM 587 C CA . LYS A 1 73 ? 6.491 2.328 -10.607 1.00 85.81 73 LYS A CA 1
ATOM 588 C C . LYS A 1 73 ? 5.079 1.764 -10.431 1.00 85.81 73 LYS A C 1
ATOM 590 O O . LYS A 1 73 ? 4.751 1.360 -9.326 1.00 85.81 73 LYS A O 1
ATOM 595 N N . ALA A 1 74 ? 4.285 1.703 -11.500 1.00 86.75 74 ALA A N 1
ATOM 596 C CA . ALA A 1 74 ? 2.946 1.113 -11.473 1.00 86.75 74 ALA A CA 1
ATOM 597 C C . ALA A 1 74 ? 3.003 -0.360 -11.045 1.00 86.75 74 ALA A C 1
ATOM 599 O O . ALA A 1 74 ? 2.419 -0.715 -10.035 1.00 86.75 74 ALA A O 1
ATOM 600 N N . THR A 1 75 ? 3.860 -1.156 -11.693 1.00 88.19 75 THR A N 1
ATOM 601 C CA . THR A 1 75 ? 4.030 -2.587 -11.374 1.00 88.19 75 THR A CA 1
ATOM 602 C C . THR A 1 75 ? 4.373 -2.824 -9.894 1.00 88.19 75 THR A C 1
ATOM 604 O O . THR A 1 75 ? 3.911 -3.782 -9.280 1.00 88.19 75 THR A O 1
ATOM 607 N N . LYS A 1 76 ? 5.196 -1.951 -9.295 1.00 85.31 76 LYS A N 1
ATOM 608 C CA . LYS A 1 76 ? 5.536 -2.020 -7.863 1.00 85.31 76 LYS A CA 1
ATOM 609 C C . LYS A 1 76 ? 4.353 -1.697 -6.951 1.00 85.31 76 LYS A C 1
ATOM 611 O O . LYS A 1 76 ? 4.186 -2.360 -5.927 1.00 85.31 76 LYS A O 1
ATOM 616 N N . ILE A 1 77 ? 3.587 -0.661 -7.294 1.00 85.38 77 ILE A N 1
ATOM 617 C CA . ILE A 1 77 ? 2.388 -0.267 -6.548 1.00 85.38 77 ILE A CA 1
ATOM 618 C C . ILE A 1 77 ? 1.382 -1.412 -6.589 1.00 85.38 77 ILE A C 1
ATOM 620 O O . ILE A 1 77 ? 0.964 -1.854 -5.525 1.00 85.38 77 ILE A O 1
ATOM 624 N N . ASP A 1 78 ? 1.106 -1.955 -7.775 1.00 87.56 78 ASP A N 1
ATOM 625 C CA . ASP A 1 78 ? 0.140 -3.039 -7.973 1.00 87.56 78 ASP A CA 1
ATOM 626 C C . ASP A 1 78 ? 0.501 -4.260 -7.110 1.00 87.56 78 ASP A C 1
ATOM 628 O O . ASP A 1 78 ? -0.307 -4.724 -6.308 1.00 87.56 78 ASP A O 1
ATOM 632 N N . ARG A 1 79 ? 1.768 -4.701 -7.153 1.00 87.31 79 ARG A N 1
ATOM 633 C CA . ARG A 1 79 ? 2.258 -5.815 -6.321 1.00 87.31 79 ARG A CA 1
ATOM 634 C C . ARG A 1 79 ? 2.120 -5.549 -4.818 1.00 87.31 79 ARG A C 1
ATOM 636 O O . ARG A 1 79 ? 1.847 -6.460 -4.041 1.00 87.31 79 ARG A O 1
ATOM 643 N N . THR A 1 80 ? 2.342 -4.309 -4.389 1.00 86.62 80 THR A N 1
ATOM 644 C CA . THR A 1 80 ? 2.200 -3.925 -2.977 1.00 86.62 80 THR A CA 1
ATOM 645 C C . THR A 1 80 ? 0.727 -3.919 -2.574 1.00 86.62 80 THR A C 1
ATOM 647 O O . THR A 1 80 ? 0.370 -4.455 -1.527 1.00 86.62 80 THR A O 1
ATOM 650 N N . GLU A 1 81 ? -0.148 -3.366 -3.414 1.00 88.00 81 GLU A N 1
ATOM 651 C CA . GLU A 1 81 ? -1.591 -3.375 -3.188 1.00 88.00 81 GLU A CA 1
ATOM 652 C C . GLU A 1 81 ? -2.141 -4.797 -3.093 1.00 88.00 81 GLU A C 1
ATOM 654 O O . GLU A 1 81 ? -2.929 -5.058 -2.183 1.00 88.00 81 GLU A O 1
ATOM 659 N N . GLU A 1 82 ? -1.690 -5.723 -3.941 1.00 89.50 82 GLU A N 1
ATOM 660 C CA . GLU A 1 82 ? -2.060 -7.143 -3.884 1.00 89.50 82 GLU A CA 1
ATOM 661 C C . GLU A 1 82 ? -1.791 -7.759 -2.503 1.00 89.50 82 GLU A C 1
ATOM 663 O O . GLU A 1 82 ? -2.687 -8.373 -1.918 1.00 89.50 82 GLU A O 1
ATOM 668 N N . ILE A 1 83 ? -0.600 -7.537 -1.936 1.00 87.88 83 ILE A N 1
ATOM 669 C CA . ILE A 1 83 ? -0.233 -8.033 -0.599 1.00 87.88 83 ILE A CA 1
ATOM 670 C C . ILE A 1 83 ? -1.134 -7.417 0.476 1.00 87.88 83 ILE A C 1
ATOM 672 O O . ILE A 1 83 ? -1.690 -8.126 1.321 1.00 87.88 83 ILE A O 1
ATOM 676 N N . LEU A 1 84 ? -1.322 -6.095 0.438 1.00 88.19 84 LEU A N 1
ATOM 677 C CA . LEU A 1 84 ? -2.122 -5.395 1.442 1.00 88.19 84 LEU A CA 1
ATOM 678 C C . LEU A 1 84 ? -3.607 -5.774 1.341 1.00 88.19 84 LEU A C 1
ATOM 680 O O . LEU A 1 84 ? -4.288 -5.874 2.364 1.00 88.19 84 LEU A O 1
ATOM 684 N N . HIS A 1 85 ? -4.126 -6.028 0.135 1.00 88.62 85 HIS A N 1
ATOM 685 C CA . HIS A 1 85 ? -5.501 -6.479 -0.094 1.00 88.62 85 HIS A CA 1
ATOM 686 C C . HIS A 1 85 ? -5.818 -7.776 0.637 1.00 88.62 85 HIS A C 1
ATOM 688 O O . HIS A 1 85 ? -6.940 -7.935 1.110 1.00 88.62 85 HIS A O 1
ATOM 694 N N . GLN A 1 86 ? -4.849 -8.668 0.786 1.00 86.69 86 GLN A N 1
ATOM 695 C CA . GLN A 1 86 ? -5.045 -9.940 1.470 1.00 86.69 86 GLN A CA 1
ATOM 696 C C . GLN A 1 86 ? -5.099 -9.808 3.006 1.00 86.69 86 GLN A C 1
ATOM 698 O O . GLN A 1 86 ? -5.260 -10.816 3.692 1.00 86.69 86 GLN A O 1
ATOM 703 N N . THR A 1 87 ? -4.917 -8.615 3.582 1.00 87.62 87 THR A N 1
ATOM 704 C CA . THR A 1 87 ? -4.989 -8.432 5.043 1.00 87.62 87 THR A CA 1
ATOM 705 C C . THR A 1 87 ? -6.422 -8.498 5.566 1.00 87.62 87 THR A C 1
ATOM 707 O O . THR A 1 87 ? -7.368 -8.015 4.929 1.00 87.62 87 THR A O 1
ATOM 710 N N . GLY A 1 88 ? -6.587 -9.042 6.775 1.00 86.12 88 GLY A N 1
ATOM 711 C CA . GLY A 1 88 ? -7.902 -9.224 7.397 1.00 86.12 88 GLY A CA 1
ATOM 712 C C . GLY A 1 88 ? -8.692 -7.918 7.545 1.00 86.12 88 GLY A C 1
ATOM 713 O O . GLY A 1 88 ? -9.901 -7.890 7.307 1.00 86.12 88 GLY A O 1
ATOM 714 N N . ILE A 1 89 ? -8.030 -6.794 7.855 1.00 87.06 89 ILE A N 1
ATOM 715 C CA . ILE A 1 89 ? -8.709 -5.495 7.963 1.00 87.06 89 ILE A CA 1
ATOM 716 C C . ILE A 1 89 ? -9.277 -5.017 6.619 1.00 87.06 89 ILE A C 1
ATOM 718 O O . ILE A 1 89 ? -10.373 -4.449 6.588 1.00 87.06 89 ILE A O 1
ATOM 722 N N . ARG A 1 90 ? -8.577 -5.251 5.498 1.00 88.50 90 ARG A N 1
ATOM 723 C CA . ARG A 1 90 ? -9.069 -4.898 4.156 1.00 88.50 90 ARG A CA 1
ATOM 724 C C . ARG A 1 90 ? -10.139 -5.857 3.668 1.00 88.50 90 ARG A C 1
ATOM 726 O O . ARG A 1 90 ? -11.054 -5.430 2.968 1.00 88.50 90 ARG A O 1
ATOM 733 N N . GLU A 1 91 ? -10.056 -7.130 4.029 1.00 86.81 91 GLU A N 1
ATOM 734 C CA . GLU A 1 91 ? -11.126 -8.089 3.765 1.00 86.81 91 GLU A CA 1
ATOM 735 C C . GLU A 1 91 ? -12.426 -7.672 4.467 1.00 86.81 91 GLU A C 1
ATOM 737 O O . GLU A 1 91 ? -13.456 -7.517 3.811 1.00 86.81 91 GLU A O 1
ATOM 742 N N . LEU A 1 92 ? -12.371 -7.374 5.770 1.00 84.06 92 LEU A N 1
ATOM 743 C CA . LEU A 1 92 ? -13.545 -6.946 6.538 1.00 84.06 92 LEU A CA 1
ATOM 744 C C . LEU A 1 92 ? -14.173 -5.655 6.000 1.00 84.06 92 LEU A C 1
ATOM 746 O O . LEU A 1 92 ? -15.394 -5.533 5.992 1.00 84.06 92 LEU A O 1
ATOM 750 N N . ARG A 1 93 ? -13.362 -4.701 5.524 1.00 84.62 93 ARG A N 1
ATOM 751 C CA . ARG A 1 93 ? -13.855 -3.453 4.908 1.00 84.62 93 ARG A CA 1
ATOM 752 C C . ARG A 1 93 ? -14.560 -3.672 3.566 1.00 84.62 93 ARG A C 1
ATOM 754 O O . ARG A 1 93 ? -15.369 -2.833 3.190 1.00 84.62 93 ARG A O 1
ATOM 761 N N . ARG A 1 94 ? -14.241 -4.751 2.842 1.00 86.44 94 ARG A N 1
ATOM 762 C CA . ARG A 1 94 ? -14.853 -5.084 1.543 1.00 86.44 94 ARG A CA 1
ATOM 763 C C . ARG A 1 94 ? -16.190 -5.810 1.679 1.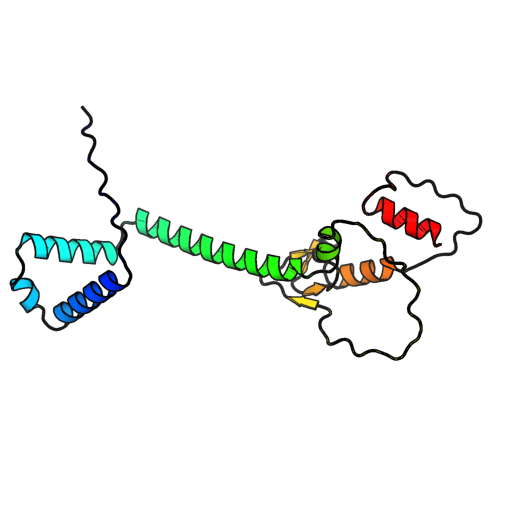00 86.44 94 ARG A C 1
ATOM 765 O O . ARG A 1 94 ? -16.952 -5.837 0.717 1.00 86.44 94 ARG A O 1
ATOM 772 N N . ARG A 1 95 ? -16.485 -6.409 2.838 1.00 83.00 95 ARG A N 1
ATOM 773 C CA . ARG A 1 95 ? -17.747 -7.130 3.047 1.00 83.00 95 ARG A CA 1
ATOM 774 C C . ARG A 1 95 ? -18.929 -6.147 3.011 1.00 83.00 95 ARG A C 1
ATOM 776 O O . ARG A 1 95 ? -18.875 -5.123 3.690 1.00 83.00 95 ARG A O 1
ATOM 783 N N . PRO A 1 96 ? -20.007 -6.454 2.262 1.00 78.62 96 PRO A N 1
ATOM 784 C CA . PRO A 1 96 ? -21.151 -5.551 2.111 1.00 78.62 96 PRO A CA 1
ATOM 785 C C . PRO A 1 96 ? -21.951 -5.405 3.409 1.00 78.62 96 PRO A C 1
ATOM 787 O O . PRO A 1 96 ? -22.526 -4.354 3.677 1.00 78.62 96 PRO A O 1
ATOM 790 N N . VAL A 1 97 ? -21.964 -6.457 4.231 1.00 77.56 97 VAL A N 1
ATOM 791 C CA . VAL A 1 97 ? -22.586 -6.456 5.552 1.00 77.56 97 VAL A CA 1
ATOM 792 C C . VAL A 1 97 ? -21.490 -6.498 6.601 1.00 77.56 97 VAL A C 1
ATOM 794 O O . VAL A 1 97 ? -20.662 -7.411 6.633 1.00 77.56 97 VAL A O 1
ATOM 797 N N . PHE A 1 98 ? -21.509 -5.508 7.486 1.00 70.56 98 PHE A N 1
ATOM 798 C CA . PHE A 1 98 ? -20.626 -5.474 8.637 1.00 70.56 98 PHE A CA 1
ATOM 799 C C . PHE A 1 98 ? -21.159 -6.423 9.717 1.00 70.56 98 PHE A C 1
ATOM 801 O O . PHE A 1 98 ? -21.953 -6.042 10.575 1.00 70.56 98 PHE A O 1
ATOM 808 N N . THR A 1 99 ? -20.748 -7.686 9.650 1.00 68.38 99 THR A N 1
ATOM 809 C CA . THR A 1 99 ? -21.038 -8.679 10.688 1.00 68.38 99 THR A CA 1
ATOM 810 C C . THR A 1 99 ? -19.933 -8.655 11.728 1.00 68.38 99 THR A C 1
ATOM 812 O O . THR A 1 99 ? -18.770 -8.882 11.395 1.00 68.38 99 THR A O 1
ATOM 815 N N . THR A 1 100 ? -20.287 -8.423 12.986 1.00 69.38 100 THR A N 1
ATOM 816 C CA . THR A 1 100 ? -19.325 -8.508 14.088 1.00 69.38 100 THR A CA 1
ATOM 817 C C . THR A 1 100 ? -19.242 -9.946 14.552 1.00 69.38 100 THR A C 1
ATOM 819 O O . THR A 1 100 ? -20.235 -10.442 15.087 1.00 69.38 100 THR A O 1
ATOM 822 N N . PRO A 1 101 ? -18.095 -10.626 14.374 1.00 66.00 101 PRO A N 1
ATOM 823 C CA . PRO A 1 101 ? -17.943 -11.975 14.883 1.00 66.00 101 PRO A CA 1
ATOM 824 C C . PRO A 1 101 ? -18.210 -11.988 16.392 1.00 66.00 101 PRO A C 1
ATOM 826 O O . PRO A 1 101 ? -17.831 -11.062 17.128 1.00 66.00 101 PRO A O 1
ATOM 829 N N . ASN A 1 102 ? -18.881 -13.031 16.870 1.00 61.09 102 ASN A N 1
ATOM 830 C CA . ASN A 1 102 ? -18.882 -13.321 18.294 1.00 61.09 102 ASN A CA 1
ATOM 831 C C . ASN A 1 102 ? -17.472 -13.797 18.641 1.00 61.09 102 ASN A C 1
ATOM 833 O O . ASN A 1 102 ? -17.086 -14.913 18.309 1.00 61.09 102 ASN A O 1
ATOM 837 N N . ALA A 1 103 ? -16.677 -12.908 19.234 1.00 59.47 103 ALA A N 1
ATOM 838 C CA . ALA A 1 103 ? -15.386 -13.271 19.789 1.00 59.47 103 ALA A CA 1
ATOM 839 C C . ALA A 1 103 ? -15.661 -13.986 21.111 1.00 59.47 103 ALA A C 1
ATOM 841 O O . ALA A 1 103 ? -15.837 -13.345 22.145 1.00 59.47 103 ALA A O 1
ATOM 842 N N . TYR A 1 104 ? -15.793 -15.304 21.044 1.00 56.72 104 TYR A N 1
ATOM 843 C CA . TYR A 1 104 ? -15.680 -16.141 22.227 1.00 56.72 104 TYR A CA 1
ATOM 844 C C . TYR A 1 104 ? -14.190 -16.254 22.580 1.00 56.72 104 TYR A C 1
ATOM 846 O O . TYR A 1 104 ? -13.357 -16.228 21.666 1.00 56.72 104 TYR A O 1
ATOM 854 N N . PRO A 1 105 ? -13.827 -16.358 23.870 1.00 51.69 105 PRO A N 1
ATOM 855 C CA . PRO A 1 105 ? -12.480 -16.778 24.225 1.00 51.69 105 PRO A CA 1
ATOM 856 C C . PRO A 1 105 ? -12.185 -18.095 23.495 1.00 51.69 105 PRO A C 1
ATOM 858 O O . PRO A 1 105 ? -13.093 -18.932 23.409 1.00 51.69 105 PRO A O 1
ATOM 861 N N . PRO A 1 106 ? -10.977 -18.290 22.938 1.00 52.53 106 PRO A N 1
ATOM 862 C CA . PRO A 1 106 ? -10.639 -19.574 22.349 1.00 52.53 106 PRO A CA 1
ATOM 863 C C . PRO A 1 106 ? -10.854 -20.651 23.414 1.00 52.53 106 PRO A C 1
ATOM 865 O O . PRO A 1 106 ? -10.361 -20.530 24.539 1.00 52.53 106 PRO A O 1
ATOM 868 N N . ALA A 1 107 ? -11.634 -21.682 23.080 1.00 58.00 107 ALA A N 1
ATOM 869 C CA . ALA A 1 107 ? -11.607 -22.901 23.869 1.00 58.00 107 ALA A CA 1
ATOM 870 C C . ALA A 1 107 ? -10.152 -23.383 23.878 1.00 58.00 107 ALA A C 1
ATOM 872 O O . ALA A 1 107 ? -9.489 -23.322 22.841 1.00 58.00 107 ALA A O 1
ATOM 873 N N . LEU A 1 108 ? -9.655 -23.820 25.036 1.00 50.38 108 LEU A N 1
ATOM 874 C CA . LEU A 1 108 ? -8.356 -24.483 25.169 1.00 50.38 108 LEU A CA 1
ATOM 875 C C . LEU A 1 108 ? -8.434 -25.846 24.453 1.00 50.38 108 LEU A C 1
ATOM 877 O O . LEU A 1 108 ? -8.545 -26.887 25.089 1.00 50.38 108 LEU A O 1
ATOM 881 N N . GLY A 1 109 ? -8.519 -25.818 23.126 1.00 53.31 109 GLY A N 1
ATOM 882 C CA . GLY A 1 109 ? -8.443 -26.970 22.241 1.00 53.31 109 GLY A CA 1
ATOM 883 C C . GLY A 1 109 ? -7.012 -27.172 21.763 1.00 53.31 109 GLY A C 1
ATOM 884 O O . GLY A 1 109 ? -6.183 -26.266 21.867 1.00 53.31 109 GLY A O 1
ATOM 885 N N . GLU A 1 110 ? -6.738 -28.378 21.272 1.00 44.44 110 GLU A N 1
ATOM 886 C CA . GLU A 1 110 ? -5.416 -28.790 20.806 1.00 44.44 110 GLU A CA 1
ATOM 887 C C . GLU A 1 110 ? -4.842 -27.806 19.773 1.00 44.44 110 GLU A C 1
ATOM 889 O O . GLU A 1 110 ? -5.595 -27.286 18.940 1.00 44.44 110 GLU A O 1
ATOM 894 N N . PRO A 1 111 ? -3.528 -27.521 19.835 1.00 44.16 111 PRO A N 1
ATOM 895 C CA . PRO A 1 111 ? -2.880 -26.593 18.924 1.00 44.16 111 PRO A CA 1
ATOM 896 C C . PRO A 1 111 ? -3.067 -27.076 17.485 1.00 44.16 111 PRO A C 1
ATOM 898 O O . PRO A 1 111 ? -2.577 -28.132 17.091 1.00 44.16 111 PRO A O 1
ATOM 901 N N . VAL A 1 112 ? -3.807 -26.296 16.703 1.00 50.91 112 VAL A N 1
ATOM 902 C CA . VAL A 1 112 ? -3.837 -26.447 15.253 1.00 50.91 112 VAL A CA 1
ATOM 903 C C . VAL A 1 112 ? -2.592 -25.741 14.737 1.00 50.91 112 VAL A C 1
ATOM 905 O O . VAL A 1 112 ? -2.479 -24.527 14.888 1.00 50.91 112 VAL A O 1
ATOM 908 N N . GLU A 1 113 ? -1.671 -26.505 14.155 1.00 37.38 113 GLU A N 1
ATOM 909 C CA . GLU A 1 113 ? -0.552 -25.992 13.361 1.00 37.38 113 GLU A CA 1
ATOM 910 C C . GLU A 1 113 ? -1.134 -25.170 12.197 1.00 37.38 113 GLU A C 1
ATOM 912 O O . GLU A 1 113 ? -1.579 -25.705 11.178 1.00 37.38 113 GLU A O 1
ATOM 917 N N . VAL A 1 114 ? -1.230 -23.856 12.390 1.00 43.91 114 VAL A N 1
ATOM 918 C CA . VAL A 1 114 ? -1.458 -22.895 11.315 1.00 43.91 114 VAL A CA 1
ATOM 919 C C . VAL A 1 114 ? -0.098 -22.622 10.695 1.00 43.91 114 VAL A C 1
ATOM 921 O O . VAL A 1 114 ? 0.766 -22.053 11.349 1.00 43.91 114 VAL A O 1
ATOM 924 N N . ASP A 1 115 ? 0.066 -23.074 9.451 1.00 43.56 115 ASP A N 1
ATOM 925 C CA . ASP A 1 115 ? 1.195 -22.780 8.560 1.00 43.56 115 ASP A CA 1
ATOM 926 C C . ASP A 1 115 ? 1.672 -21.329 8.762 1.00 43.56 115 ASP A C 1
ATOM 928 O O . ASP A 1 115 ? 0.816 -20.440 8.827 1.00 43.56 115 ASP A O 1
ATOM 932 N N . ASP A 1 116 ? 2.992 -21.114 8.886 1.00 46.16 116 ASP A N 1
ATOM 933 C CA . ASP A 1 116 ? 3.716 -19.875 9.264 1.00 46.16 116 ASP A CA 1
ATOM 934 C C . ASP A 1 116 ? 3.475 -18.685 8.293 1.00 46.16 116 ASP A C 1
ATOM 936 O O . ASP A 1 116 ? 4.383 -18.058 7.746 1.00 46.16 116 ASP A O 1
ATOM 940 N N . ALA A 1 117 ? 2.212 -18.347 8.049 1.00 55.03 117 ALA A N 1
ATOM 941 C CA . ALA A 1 117 ? 1.712 -17.322 7.142 1.00 55.03 117 ALA A CA 1
ATOM 942 C C . ALA A 1 117 ? 1.252 -16.063 7.899 1.00 55.03 117 ALA A C 1
ATOM 944 O O . ALA A 1 117 ? 0.482 -15.254 7.368 1.00 55.03 117 ALA A O 1
ATOM 945 N N . GLU A 1 118 ? 1.691 -15.887 9.150 1.00 61.50 118 GLU A N 1
ATOM 946 C CA . GLU A 1 118 ? 1.286 -14.761 10.002 1.00 61.50 118 GLU A CA 1
ATOM 947 C C . GLU A 1 118 ? 1.746 -13.406 9.453 1.00 61.50 118 GLU A C 1
ATOM 949 O O . GLU A 1 118 ? 1.151 -12.365 9.759 1.00 61.50 118 GLU A O 1
ATOM 954 N N . PHE A 1 119 ? 2.759 -13.412 8.585 1.00 58.81 119 PHE A N 1
ATOM 955 C CA . PHE A 1 119 ? 3.353 -12.200 8.058 1.00 58.81 119 PHE A CA 1
ATOM 956 C C . PHE A 1 119 ? 3.668 -12.278 6.562 1.00 58.81 119 PHE A C 1
ATOM 958 O O . PHE A 1 119 ? 4.049 -13.316 6.030 1.00 58.81 119 PHE A O 1
ATOM 965 N N . ARG A 1 120 ? 3.510 -11.149 5.866 1.00 78.62 120 ARG A N 1
ATOM 966 C CA . ARG A 1 120 ? 3.811 -10.996 4.432 1.00 78.62 120 ARG A CA 1
ATOM 967 C C . ARG A 1 120 ? 4.774 -9.841 4.221 1.00 78.62 120 ARG A C 1
ATOM 969 O O . ARG A 1 120 ? 4.624 -8.818 4.867 1.00 78.62 120 ARG A O 1
ATOM 976 N N . GLU A 1 121 ? 5.706 -9.939 3.288 1.00 80.56 121 GLU A N 1
ATOM 977 C CA . GLU A 1 121 ? 6.656 -8.849 3.024 1.00 80.56 121 GLU A CA 1
ATOM 978 C C . GLU A 1 121 ? 6.225 -7.976 1.844 1.00 80.56 121 GLU A C 1
ATOM 980 O O . GLU A 1 121 ? 5.806 -8.487 0.805 1.00 80.56 121 GLU A O 1
ATOM 985 N N . VAL A 1 122 ? 6.356 -6.653 1.982 1.00 78.81 122 VAL A N 1
ATOM 986 C CA . VAL A 1 122 ? 6.163 -5.691 0.883 1.00 78.81 122 VAL A CA 1
ATOM 987 C C . VAL A 1 122 ? 7.482 -5.267 0.242 1.00 78.81 122 VAL A C 1
ATOM 989 O O . VAL A 1 122 ? 8.530 -5.235 0.876 1.00 78.81 122 VAL A O 1
ATOM 992 N N . VAL A 1 123 ? 7.409 -4.878 -1.034 1.00 76.50 123 VAL A N 1
ATOM 993 C CA . VAL A 1 123 ? 8.577 -4.485 -1.843 1.00 76.50 123 VAL A CA 1
ATOM 994 C C . VAL A 1 123 ? 9.214 -3.176 -1.361 1.00 76.50 123 VAL A C 1
ATOM 996 O O . VAL A 1 123 ? 10.417 -2.982 -1.520 1.00 76.50 123 VAL A O 1
ATOM 999 N N . GLU A 1 124 ? 8.418 -2.261 -0.805 1.00 81.06 124 GLU A N 1
ATOM 1000 C CA . GLU A 1 124 ? 8.887 -0.979 -0.272 1.00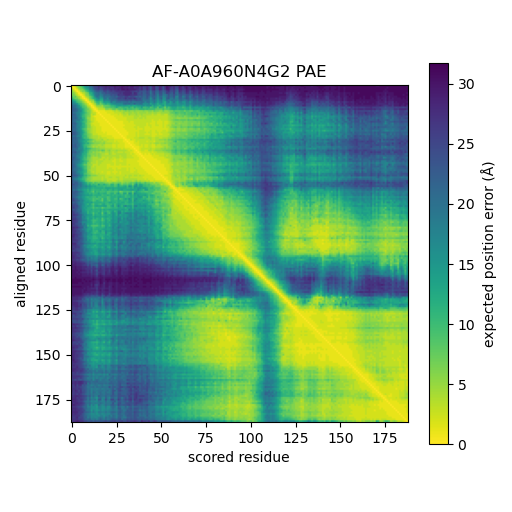 81.06 124 GLU A CA 1
ATOM 1001 C C . GLU A 1 124 ? 8.419 -0.818 1.184 1.00 81.06 124 GLU A C 1
ATOM 1003 O O . GLU A 1 124 ? 7.253 -1.125 1.471 1.00 81.06 124 GLU A O 1
ATOM 1008 N N . PRO A 1 125 ? 9.289 -0.330 2.096 1.00 83.88 125 PRO A N 1
ATOM 1009 C CA . PRO A 1 125 ? 8.920 -0.103 3.490 1.00 83.88 125 PRO A CA 1
ATOM 1010 C C . PRO A 1 125 ? 7.689 0.797 3.621 1.00 83.88 125 PRO A C 1
ATOM 1012 O O . PRO A 1 125 ? 7.576 1.824 2.952 1.00 83.88 125 PRO A O 1
ATOM 1015 N N . GLN A 1 126 ? 6.777 0.415 4.507 1.00 87.38 126 GLN A N 1
ATOM 1016 C CA . GLN A 1 126 ? 5.630 1.213 4.931 1.00 87.38 126 GLN A CA 1
ATOM 1017 C C . GLN A 1 126 ? 5.949 1.931 6.239 1.00 87.38 126 GLN A C 1
ATOM 1019 O O . GLN A 1 126 ? 6.768 1.458 7.015 1.00 87.38 126 GLN A O 1
ATOM 1024 N N . ASN A 1 127 ? 5.251 3.028 6.533 1.00 94.81 127 ASN A N 1
ATOM 1025 C CA . ASN A 1 127 ? 5.400 3.741 7.801 1.00 94.81 127 ASN A CA 1
ATOM 1026 C C . ASN A 1 127 ? 4.285 3.356 8.785 1.00 94.81 127 ASN A C 1
ATOM 1028 O O . ASN A 1 127 ? 3.099 3.411 8.447 1.00 94.81 127 ASN A O 1
ATOM 1032 N N . CYS A 1 128 ? 4.645 2.932 9.998 1.00 95.31 128 CYS A N 1
ATOM 1033 C CA . CYS A 1 128 ? 3.672 2.495 10.998 1.00 95.31 128 CYS A CA 1
ATOM 1034 C C . CYS A 1 128 ? 2.797 3.667 11.446 1.00 95.31 128 CYS A C 1
ATOM 1036 O O . CYS A 1 128 ? 3.296 4.684 11.920 1.00 95.31 128 CYS A O 1
ATOM 1038 N N . TYR A 1 129 ? 1.474 3.513 11.395 1.00 94.38 129 TYR A N 1
ATOM 1039 C CA . TYR A 1 129 ? 0.551 4.583 11.767 1.00 94.38 129 TYR A CA 1
ATOM 1040 C C . TYR A 1 129 ? 0.668 5.010 13.243 1.00 94.38 129 TYR A C 1
ATOM 1042 O O . TYR A 1 129 ? 0.379 6.167 13.551 1.00 94.38 129 TYR A O 1
ATOM 1050 N N . ILE A 1 130 ? 1.131 4.125 14.133 1.00 95.62 130 ILE A N 1
ATOM 1051 C CA . ILE A 1 130 ? 1.273 4.394 15.573 1.00 95.62 130 ILE A CA 1
ATOM 1052 C C . ILE A 1 130 ? 2.664 4.945 15.903 1.00 95.62 130 ILE A C 1
ATOM 1054 O O . ILE A 1 130 ? 2.782 6.108 16.277 1.00 95.62 130 ILE A O 1
ATOM 1058 N N . CYS A 1 131 ? 3.716 4.134 15.756 1.00 96.50 131 CYS A N 1
ATOM 1059 C CA . CYS A 1 131 ? 5.067 4.495 16.202 1.00 96.50 131 CYS A CA 1
ATOM 1060 C C . CYS A 1 131 ? 5.898 5.251 15.155 1.00 96.50 131 CYS A C 1
ATOM 1062 O O . CYS A 1 131 ? 6.990 5.710 15.474 1.00 96.50 131 CYS A O 1
ATOM 1064 N N . LYS A 1 132 ? 5.396 5.378 13.919 1.00 95.62 132 LYS A N 1
ATOM 1065 C CA . LYS A 1 132 ? 6.059 6.052 12.788 1.00 95.62 132 LYS A CA 1
ATOM 1066 C C . LYS A 1 132 ? 7.384 5.433 12.331 1.00 95.62 132 LYS A C 1
ATOM 1068 O O . LYS A 1 132 ? 8.110 6.068 11.575 1.00 95.62 132 LYS A O 1
ATOM 1073 N N . GLN A 1 133 ? 7.690 4.209 12.757 1.00 95.25 133 GLN A N 1
ATOM 1074 C CA . GLN A 1 133 ? 8.835 3.450 12.253 1.00 95.25 133 GLN A CA 1
ATOM 1075 C C . GLN A 1 133 ? 8.513 2.813 10.903 1.00 95.25 133 GLN A C 1
ATOM 1077 O O . GLN A 1 133 ? 7.370 2.403 10.665 1.00 95.25 133 GLN A O 1
ATOM 1082 N N . ASP A 1 134 ? 9.524 2.714 10.046 1.00 95.00 134 ASP A N 1
ATOM 1083 C CA . ASP A 1 134 ? 9.403 2.015 8.774 1.00 95.00 134 ASP A CA 1
ATOM 1084 C C . ASP A 1 134 ? 9.449 0.496 8.988 1.00 95.00 134 ASP A C 1
ATOM 1086 O O . ASP A 1 134 ? 10.210 -0.013 9.810 1.00 95.00 134 ASP A O 1
ATOM 1090 N N . TYR A 1 135 ? 8.615 -0.241 8.260 1.00 93.38 135 TYR A N 1
ATOM 1091 C CA . TYR A 1 135 ? 8.484 -1.691 8.369 1.00 93.38 135 TYR A CA 1
ATOM 1092 C C . TYR A 1 135 ? 8.166 -2.307 7.004 1.00 93.38 135 TYR A C 1
ATOM 1094 O O . TYR A 1 135 ? 7.504 -1.696 6.170 1.00 93.38 135 TYR A O 1
ATOM 1102 N N . GLN A 1 136 ? 8.643 -3.526 6.764 1.00 92.81 136 GLN A N 1
ATOM 1103 C CA . GLN A 1 136 ? 8.369 -4.275 5.525 1.00 92.81 136 GLN A CA 1
ATOM 1104 C C . GLN A 1 136 ? 7.499 -5.508 5.776 1.00 92.81 136 GLN A C 1
ATOM 1106 O O . GLN A 1 136 ? 6.801 -5.970 4.878 1.00 92.81 136 GLN A O 1
ATOM 1111 N N . LEU A 1 137 ? 7.519 -6.014 7.008 1.00 91.62 137 LEU A N 1
ATOM 1112 C CA . LEU A 1 137 ? 6.758 -7.177 7.425 1.00 91.62 137 LEU A CA 1
ATOM 1113 C C . LEU A 1 137 ? 5.321 -6.765 7.791 1.00 91.62 137 LEU A C 1
ATOM 1115 O O . LEU A 1 137 ? 5.088 -6.071 8.778 1.00 91.62 137 LEU A O 1
ATOM 1119 N N . ILE A 1 138 ? 4.358 -7.179 6.980 1.00 90.75 138 ILE A N 1
ATOM 1120 C CA . ILE A 1 138 ? 2.928 -6.915 7.131 1.00 90.75 138 ILE A CA 1
ATOM 1121 C C . ILE A 1 138 ? 2.289 -8.015 7.967 1.00 90.75 138 ILE A C 1
ATOM 1123 O O . ILE A 1 138 ? 2.306 -9.180 7.585 1.00 90.75 138 ILE A O 1
ATOM 1127 N N . HIS A 1 139 ? 1.658 -7.627 9.068 1.00 93.56 139 HIS A N 1
ATOM 1128 C CA . HIS A 1 139 ? 0.861 -8.517 9.904 1.00 93.56 139 HIS A CA 1
ATOM 1129 C C . HIS A 1 139 ? -0.391 -9.016 9.162 1.00 93.56 139 HIS A C 1
ATOM 1131 O O . HIS A 1 139 ? -1.066 -8.234 8.487 1.00 93.56 139 HIS A O 1
ATOM 1137 N N . HIS A 1 140 ? -0.770 -10.286 9.343 1.00 90.25 140 HIS A N 1
ATOM 1138 C CA . HIS A 1 140 ? -1.907 -10.912 8.646 1.00 90.25 140 HIS A CA 1
ATOM 1139 C C . HIS A 1 140 ? -3.209 -10.084 8.719 1.00 90.25 140 HIS A C 1
ATOM 1141 O O . HIS A 1 140 ? -3.981 -10.013 7.757 1.00 90.25 140 HIS A O 1
ATOM 1147 N N . PHE A 1 141 ? -3.463 -9.425 9.857 1.00 90.38 141 PHE A N 1
ATOM 1148 C CA . PHE A 1 141 ? -4.653 -8.596 10.060 1.00 90.38 141 PHE A CA 1
ATOM 1149 C C . PHE A 1 141 ? -4.483 -7.103 9.723 1.00 90.38 141 PHE A C 1
ATOM 1151 O O . PHE A 1 141 ? -5.401 -6.532 9.135 1.00 90.38 141 PHE A O 1
ATOM 1158 N N . TYR A 1 142 ? -3.373 -6.454 10.102 1.00 92.00 142 TYR A N 1
ATOM 1159 C CA . TYR A 1 142 ? -3.198 -4.997 10.014 1.00 92.00 142 TYR A CA 1
ATOM 1160 C C . TYR A 1 142 ? -2.148 -4.632 8.962 1.00 92.00 142 TYR A C 1
ATOM 1162 O O . TYR A 1 142 ? -0.999 -5.041 9.051 1.00 92.00 142 TYR A O 1
ATOM 1170 N N . ASP A 1 143 ? -2.539 -3.787 8.012 1.00 91.44 143 ASP A N 1
ATOM 1171 C CA . ASP A 1 143 ? -1.734 -3.362 6.860 1.00 91.44 143 ASP A CA 1
ATOM 1172 C C . ASP A 1 143 ? -1.057 -1.990 7.033 1.00 91.44 143 ASP A C 1
ATOM 1174 O O . ASP A 1 143 ? -0.375 -1.515 6.131 1.00 91.44 143 ASP A O 1
ATOM 1178 N N . GLN A 1 144 ? -1.311 -1.320 8.160 1.00 93.00 144 GLN A N 1
ATOM 1179 C CA . GLN A 1 144 ? -0.841 0.039 8.466 1.00 93.00 144 GLN A CA 1
ATOM 1180 C C . GLN 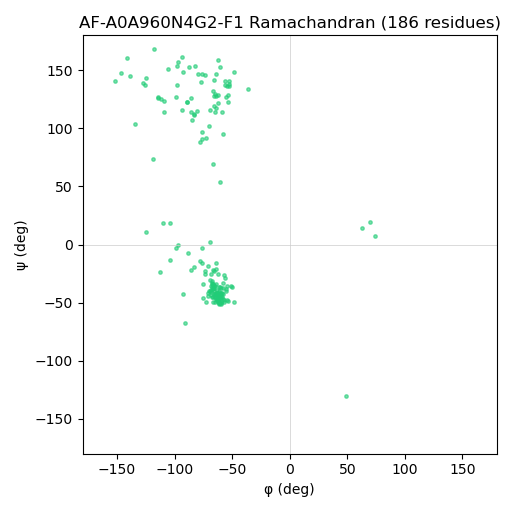A 1 144 ? -0.054 0.114 9.783 1.00 93.00 144 GLN A C 1
ATOM 1182 O O . GLN A 1 144 ? 0.211 1.209 10.281 1.00 93.00 144 GLN A O 1
ATOM 1187 N N . LEU A 1 145 ? 0.302 -1.028 10.372 1.00 95.56 145 LEU A N 1
ATOM 1188 C CA . LEU A 1 145 ? 1.009 -1.128 11.646 1.00 95.56 145 LEU A CA 1
ATOM 1189 C C . LEU A 1 145 ? 2.241 -2.018 11.476 1.00 95.56 145 LEU A C 1
ATOM 1191 O O . LEU A 1 145 ? 2.145 -3.062 10.837 1.00 95.56 145 LEU A O 1
ATOM 1195 N N . CYS A 1 146 ? 3.364 -1.630 12.086 1.00 95.25 146 CYS A N 1
ATOM 1196 C CA . CYS A 1 146 ? 4.510 -2.530 12.209 1.00 95.25 146 CYS A CA 1
ATOM 1197 C C . CYS A 1 146 ? 4.133 -3.773 13.039 1.00 95.25 146 CYS A C 1
ATOM 1199 O O . CYS A 1 146 ? 3.188 -3.682 13.831 1.00 95.25 146 CYS A O 1
ATOM 1201 N N . PRO A 1 147 ? 4.868 -4.893 12.911 1.00 94.81 147 PRO A N 1
ATOM 1202 C CA . PRO A 1 147 ? 4.549 -6.152 13.588 1.00 94.81 147 PRO A CA 1
ATOM 1203 C C . PRO A 1 147 ? 4.260 -6.000 15.086 1.00 94.81 147 PRO A C 1
ATOM 1205 O O . PRO A 1 147 ? 3.187 -6.392 15.534 1.00 94.81 147 PRO A O 1
ATOM 1208 N N . ASP A 1 148 ? 5.124 -5.310 15.835 1.00 95.50 148 ASP A N 1
ATOM 1209 C CA . ASP A 1 148 ? 4.952 -5.126 17.285 1.00 95.50 148 ASP A CA 1
ATOM 1210 C C . ASP A 1 148 ? 3.667 -4.363 17.640 1.00 95.50 148 ASP A C 1
ATOM 1212 O O . ASP A 1 148 ? 2.919 -4.721 18.554 1.00 95.50 148 ASP A O 1
ATOM 1216 N N . CYS A 1 149 ? 3.385 -3.286 16.898 1.00 96.06 149 CYS A N 1
ATOM 1217 C CA . CYS A 1 149 ? 2.167 -2.503 17.088 1.00 96.06 149 CYS A CA 1
ATOM 1218 C C . CYS A 1 149 ? 0.929 -3.297 16.663 1.00 96.06 149 CYS A C 1
ATOM 1220 O O . CYS A 1 149 ? -0.119 -3.178 17.301 1.00 96.06 149 CYS A O 1
ATOM 1222 N N . ALA A 1 150 ? 1.029 -4.061 15.576 1.00 95.25 150 ALA A N 1
ATOM 1223 C CA . ALA A 1 150 ? -0.053 -4.866 15.040 1.00 95.25 150 ALA A CA 1
ATOM 1224 C C . ALA A 1 150 ? -0.448 -5.968 16.024 1.00 95.25 150 ALA A C 1
ATOM 1226 O O . ALA A 1 150 ? -1.622 -6.036 16.378 1.00 95.25 150 ALA A O 1
ATOM 1227 N N . GLU A 1 151 ? 0.526 -6.721 16.531 1.00 94.25 151 GLU A N 1
ATOM 1228 C CA . GLU A 1 151 ? 0.328 -7.814 17.483 1.00 94.25 151 GLU A CA 1
ATOM 1229 C C . GLU A 1 151 ? -0.324 -7.309 18.775 1.00 94.25 151 GLU A C 1
ATOM 1231 O O . GLU A 1 151 ? -1.394 -7.768 19.189 1.00 94.25 151 GLU A O 1
ATOM 1236 N N . LEU A 1 152 ? 0.236 -6.240 19.357 1.00 94.94 152 LEU A N 1
ATOM 1237 C CA . LEU A 1 152 ? -0.340 -5.596 20.536 1.00 94.94 152 LEU A CA 1
ATOM 1238 C C . LEU A 1 152 ? -1.808 -5.211 20.305 1.00 94.94 152 LEU A C 1
ATOM 1240 O O . LEU A 1 152 ? -2.665 -5.487 21.146 1.00 94.94 152 LEU A O 1
ATOM 1244 N N . ASN A 1 153 ? -2.112 -4.564 19.178 1.00 92.19 153 ASN A N 1
ATOM 1245 C CA . ASN A 1 153 ? -3.471 -4.125 18.871 1.00 92.19 153 ASN A CA 1
ATOM 1246 C C . ASN A 1 153 ? -4.393 -5.278 18.475 1.00 92.19 153 ASN A C 1
ATOM 1248 O O . ASN A 1 153 ? -5.607 -5.143 18.628 1.00 92.19 153 ASN A O 1
ATOM 1252 N N . PHE A 1 154 ? -3.861 -6.381 17.955 1.00 91.12 154 PHE A N 1
ATOM 1253 C CA . PHE A 1 154 ? -4.633 -7.555 17.578 1.00 91.12 154 PHE A CA 1
ATOM 1254 C C . PHE A 1 154 ? -5.103 -8.295 18.827 1.00 91.12 154 PHE A C 1
ATOM 1256 O O . PHE A 1 154 ? -6.311 -8.463 19.008 1.00 91.12 154 PHE A O 1
ATOM 1263 N N . ARG A 1 155 ? -4.192 -8.561 19.770 1.00 89.62 155 ARG A N 1
ATOM 1264 C CA . ARG A 1 155 ? -4.517 -9.116 21.093 1.00 89.62 155 ARG A CA 1
ATOM 1265 C C . ARG A 1 155 ? -5.550 -8.274 21.849 1.00 89.62 155 ARG A C 1
ATOM 1267 O O . ARG A 1 155 ? -6.486 -8.796 22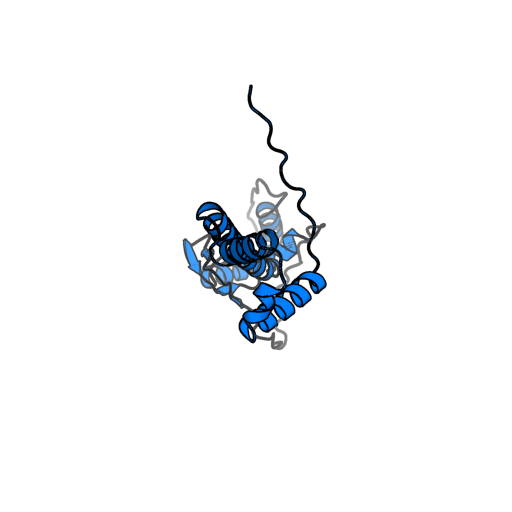.448 1.00 89.62 155 ARG A O 1
ATOM 1274 N N . LYS A 1 156 ? -5.449 -6.942 21.772 1.00 88.12 156 LYS A N 1
ATOM 1275 C CA . LYS A 1 156 ? -6.413 -6.024 22.410 1.00 88.12 156 LYS A CA 1
ATOM 1276 C C . LYS A 1 156 ? -7.836 -6.115 21.854 1.00 88.12 156 LYS A C 1
ATOM 1278 O O . LYS A 1 156 ? -8.768 -5.629 22.500 1.00 88.12 156 LYS A O 1
ATOM 1283 N N . ARG A 1 157 ? -8.049 -6.721 20.682 1.00 84.94 157 ARG A N 1
ATOM 1284 C CA . ARG A 1 157 ? -9.397 -6.888 20.110 1.00 84.94 157 ARG A CA 1
ATOM 1285 C C . ARG A 1 157 ? -10.260 -7.825 20.949 1.00 84.94 157 ARG A C 1
ATOM 1287 O O . ARG A 1 157 ? -11.460 -7.586 21.044 1.00 84.94 157 ARG A O 1
ATOM 1294 N N . THR A 1 158 ? -9.656 -8.841 21.558 1.00 83.06 158 THR A N 1
ATOM 1295 C CA . THR A 1 158 ? -10.345 -9.881 22.338 1.00 83.06 158 THR A CA 1
ATOM 1296 C C . THR A 1 158 ? -10.193 -9.708 23.847 1.00 83.06 158 THR A C 1
ATOM 1298 O O . THR A 1 158 ? -10.942 -10.323 24.593 1.00 83.06 158 THR A O 1
ATOM 1301 N N . GLU A 1 159 ? -9.277 -8.849 24.306 1.00 86.38 159 GLU A N 1
ATOM 1302 C CA . GLU A 1 159 ? -9.114 -8.493 25.724 1.00 86.38 159 GLU A CA 1
ATOM 1303 C C . GLU A 1 159 ? -10.443 -8.006 26.336 1.00 86.38 159 GLU A C 1
ATOM 1305 O O . GLU A 1 159 ? -11.055 -7.096 25.783 1.00 86.38 159 GLU A O 1
ATOM 1310 N N . THR A 1 160 ? -10.885 -8.557 27.468 1.00 87.25 160 THR A N 1
ATOM 1311 C CA . THR A 1 160 ? -12.108 -8.144 28.188 1.00 87.25 160 THR A CA 1
ATOM 1312 C C . THR A 1 160 ? -11.777 -7.618 29.588 1.00 87.25 160 THR A C 1
ATOM 1314 O O . THR A 1 160 ? -10.646 -7.742 30.057 1.00 87.25 160 THR A O 1
ATOM 1317 N N . ALA A 1 161 ? -12.746 -6.987 30.252 1.00 86.56 161 ALA A N 1
ATOM 1318 C CA . ALA A 1 161 ? -12.630 -6.539 31.638 1.00 86.56 161 ALA A CA 1
ATOM 1319 C C . ALA A 1 161 ? -14.020 -6.528 32.280 1.00 86.56 161 ALA A C 1
ATOM 1321 O O . ALA A 1 161 ? -14.953 -6.092 31.623 1.00 86.56 161 ALA A O 1
ATOM 1322 N N . ASP A 1 162 ? -14.142 -6.934 33.546 1.00 90.56 162 ASP A N 1
ATOM 1323 C CA . ASP A 1 162 ? -15.414 -6.879 34.279 1.00 90.56 162 ASP A CA 1
ATOM 1324 C C . ASP A 1 162 ? -15.805 -5.423 34.572 1.00 90.56 162 ASP A C 1
ATOM 1326 O O . ASP A 1 162 ? -15.112 -4.701 35.300 1.00 90.56 162 ASP A O 1
ATOM 1330 N N . LEU A 1 163 ? -16.925 -4.989 33.994 1.00 90.88 163 LEU A N 1
ATOM 1331 C CA . LEU A 1 163 ? -17.457 -3.634 34.148 1.00 90.88 163 LEU A CA 1
ATOM 1332 C C . LEU A 1 163 ? -18.755 -3.580 34.971 1.00 90.88 163 LEU A C 1
ATOM 1334 O O . LEU A 1 163 ? -19.466 -2.570 34.923 1.00 90.88 163 LEU A O 1
ATOM 1338 N N . ARG A 1 164 ? -19.070 -4.619 35.760 1.00 92.25 164 ARG A N 1
ATOM 1339 C CA . ARG A 1 164 ? -20.265 -4.636 36.622 1.00 92.25 164 ARG A CA 1
ATOM 1340 C C . ARG A 1 164 ? -20.337 -3.403 37.526 1.00 92.25 164 ARG A C 1
ATOM 1342 O O . ARG A 1 164 ? -19.353 -2.966 38.120 1.00 92.25 164 ARG A O 1
ATOM 1349 N N . GLY A 1 165 ? -21.539 -2.835 37.628 1.00 94.75 165 GLY A N 1
ATOM 1350 C CA . GLY A 1 165 ? -21.807 -1.641 38.435 1.00 94.75 165 GLY A CA 1
ATOM 1351 C C . GLY A 1 165 ? -21.284 -0.328 37.841 1.00 94.75 165 GLY A C 1
ATOM 1352 O O . GLY A 1 165 ? -21.361 0.700 38.511 1.00 94.75 165 GLY A O 1
ATOM 1353 N N . ARG A 1 166 ? -20.765 -0.324 36.603 1.00 94.25 166 ARG A N 1
ATOM 1354 C CA . ARG A 1 166 ? -20.329 0.898 35.910 1.00 94.25 166 ARG A CA 1
ATOM 1355 C C . ARG A 1 166 ? -21.311 1.312 34.816 1.00 94.25 166 ARG A C 1
ATOM 1357 O O . ARG A 1 166 ? -21.977 0.483 34.207 1.00 94.25 166 ARG A O 1
ATOM 1364 N N . VAL A 1 167 ? -21.365 2.616 34.549 1.00 94.19 167 VAL A N 1
ATOM 1365 C CA . VAL A 1 167 ? -22.144 3.211 33.454 1.00 94.19 167 VAL A CA 1
ATOM 1366 C C . VAL A 1 167 ? -21.173 3.836 32.459 1.00 94.19 167 VAL A C 1
ATOM 1368 O O . VAL A 1 167 ? -20.329 4.642 32.848 1.00 94.19 167 VAL A O 1
ATOM 1371 N N . ALA A 1 168 ? -21.289 3.474 31.181 1.00 93.12 168 ALA A N 1
ATOM 1372 C CA . ALA A 1 168 ? -20.471 4.028 30.107 1.00 93.12 168 ALA A CA 1
ATOM 1373 C C . ALA A 1 168 ? -21.342 4.834 29.132 1.00 93.12 168 ALA A C 1
ATOM 1375 O O . ALA A 1 168 ? -22.315 4.313 28.588 1.00 93.12 168 ALA A O 1
ATOM 1376 N N . LEU A 1 169 ? -20.976 6.094 28.877 1.00 94.62 169 LEU A N 1
ATOM 1377 C CA . LEU A 1 169 ? -21.550 6.892 27.792 1.00 94.62 169 LEU A CA 1
ATOM 1378 C C . LEU A 1 169 ? -20.660 6.755 26.555 1.00 94.62 169 LEU A C 1
ATOM 1380 O O . LEU A 1 169 ? -19.515 7.201 26.557 1.00 94.62 169 LEU A O 1
ATOM 1384 N N . LEU A 1 170 ? -21.202 6.174 25.487 1.00 94.06 170 LEU A N 1
ATOM 1385 C CA . LEU A 1 170 ? -20.505 6.023 24.215 1.00 94.06 170 LEU A CA 1
ATOM 1386 C C . LEU A 1 170 ? -21.112 6.942 23.155 1.00 94.06 170 LEU A C 1
ATOM 1388 O O . LEU A 1 170 ? -22.243 6.745 22.708 1.00 94.06 170 LEU A O 1
ATOM 1392 N N . THR A 1 171 ? -20.333 7.917 22.698 1.00 94.81 171 THR A N 1
ATOM 1393 C CA . THR A 1 171 ? -20.688 8.760 21.552 1.00 94.81 171 THR A CA 1
ATOM 1394 C C . THR A 1 171 ? -20.116 8.165 20.260 1.00 94.81 171 THR A C 1
ATOM 1396 O O . THR A 1 171 ? -19.097 7.477 20.263 1.00 94.81 171 THR A O 1
ATOM 1399 N N . GLY A 1 172 ? -20.805 8.358 19.128 1.00 92.88 172 GLY A N 1
ATOM 1400 C CA . GLY A 1 172 ? -20.341 7.833 17.832 1.00 92.88 172 GLY A CA 1
ATOM 1401 C C . GLY A 1 172 ? -20.396 6.302 17.682 1.00 92.88 172 GLY A C 1
ATOM 1402 O O . GLY A 1 172 ? -19.749 5.747 16.797 1.00 92.88 172 GLY A O 1
ATOM 1403 N N . GLY A 1 173 ? -21.191 5.604 18.500 1.00 91.44 173 GLY A N 1
ATOM 1404 C CA . GLY A 1 173 ? -21.236 4.136 18.565 1.00 91.44 173 GLY A CA 1
ATOM 1405 C C . GLY A 1 173 ? -21.826 3.395 17.355 1.00 91.44 173 GLY A C 1
ATOM 1406 O O . GLY A 1 173 ? -21.950 2.180 17.396 1.00 91.44 173 GLY A O 1
ATOM 1407 N N . ARG A 1 174 ? -22.234 4.077 16.277 1.00 86.75 174 ARG A N 1
ATOM 1408 C CA . ARG A 1 174 ? -22.953 3.429 15.157 1.00 86.75 174 ARG A CA 1
ATOM 1409 C C . ARG A 1 174 ? -22.040 2.809 14.103 1.00 86.75 174 ARG A C 1
ATOM 1411 O O . ARG A 1 174 ? -22.485 1.951 13.353 1.00 86.75 174 ARG A O 1
ATOM 1418 N N . VAL A 1 175 ? -20.786 3.253 14.009 1.00 85.69 175 VAL A N 1
ATOM 1419 C CA . VAL A 1 175 ? -19.867 2.848 12.934 1.00 85.69 175 VAL A CA 1
ATOM 1420 C C . VAL A 1 175 ? -18.438 2.651 13.444 1.00 85.69 175 VAL A C 1
ATOM 1422 O O . VAL A 1 175 ? -18.055 3.181 14.487 1.00 85.69 175 VAL A O 1
ATOM 1425 N N . LYS A 1 176 ? -17.627 1.919 12.668 1.00 85.69 176 LYS A N 1
ATOM 1426 C CA . LYS A 1 176 ? -16.172 1.757 12.858 1.00 85.69 176 LYS A CA 1
ATOM 1427 C C . LYS A 1 176 ? -15.794 1.400 14.311 1.00 85.69 176 LYS A C 1
ATOM 1429 O O . LYS A 1 176 ? -16.344 0.463 14.886 1.00 85.69 176 LYS A O 1
ATOM 1434 N N . ILE A 1 177 ? -14.828 2.124 14.884 1.00 86.19 177 ILE A N 1
ATOM 1435 C CA . ILE A 1 177 ? -14.288 1.882 16.225 1.00 86.19 177 ILE 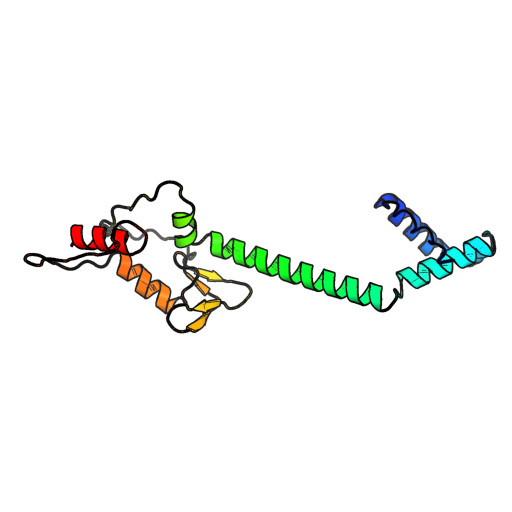A CA 1
ATOM 1436 C C . ILE A 1 177 ? -15.336 2.097 17.317 1.00 86.19 177 ILE A C 1
ATOM 1438 O O . ILE A 1 177 ? -15.333 1.351 18.286 1.00 86.19 177 ILE A O 1
ATOM 1442 N N . GLY A 1 178 ? -16.259 3.050 17.140 1.00 90.31 178 GLY A N 1
ATOM 1443 C CA . GLY A 1 178 ? -17.323 3.314 18.106 1.00 90.31 178 GLY A CA 1
ATOM 1444 C C . GLY A 1 178 ? -18.266 2.124 18.206 1.00 90.31 178 GLY A C 1
ATOM 1445 O O . GLY A 1 178 ? -18.552 1.656 19.299 1.00 90.31 178 GLY A O 1
ATOM 1446 N N . TYR A 1 179 ? -18.665 1.563 17.065 1.00 89.31 179 TYR A N 1
ATOM 1447 C CA . TYR A 1 179 ? -19.461 0.337 17.040 1.00 89.31 179 TYR A CA 1
ATOM 1448 C C . TYR A 1 179 ? -18.756 -0.819 17.770 1.00 89.31 179 TYR A C 1
ATOM 1450 O O . TYR A 1 179 ? -19.359 -1.476 18.617 1.00 89.31 179 TYR A O 1
ATOM 1458 N N . GLN A 1 180 ? -17.469 -1.057 17.488 1.00 87.31 180 GLN A N 1
ATOM 1459 C CA . GLN A 1 180 ? -16.727 -2.155 18.124 1.00 87.31 180 GLN A CA 1
ATOM 1460 C C . GLN A 1 180 ? -16.520 -1.919 19.626 1.00 87.31 180 GLN A C 1
ATOM 1462 O O . GLN A 1 180 ? -16.635 -2.858 20.408 1.00 87.31 180 GLN A O 1
ATOM 1467 N N . ALA A 1 181 ? -16.289 -0.670 20.040 1.00 89.88 181 ALA A N 1
ATOM 1468 C CA . ALA A 1 181 ? -16.233 -0.293 21.448 1.00 89.88 181 ALA A CA 1
ATOM 1469 C C . ALA A 1 181 ? -17.573 -0.553 22.151 1.00 89.88 181 ALA A C 1
ATOM 1471 O O . ALA A 1 181 ? -17.579 -1.113 23.240 1.00 89.88 181 ALA A O 1
ATOM 1472 N N . GLY A 1 182 ? -18.700 -0.229 21.510 1.00 91.19 182 GLY A N 1
ATOM 1473 C CA . GLY A 1 182 ? -20.035 -0.513 22.039 1.00 91.19 182 GLY A CA 1
ATOM 1474 C C . GLY A 1 182 ? -20.269 -2.003 22.260 1.00 91.19 182 GLY A C 1
ATOM 1475 O O . GLY A 1 182 ? -20.636 -2.406 23.358 1.00 91.19 182 GLY A O 1
ATOM 1476 N N . ILE A 1 183 ? -19.974 -2.834 21.257 1.00 88.25 183 ILE A N 1
ATOM 1477 C CA . ILE A 1 183 ? -20.069 -4.295 21.396 1.00 88.25 183 ILE A CA 1
ATOM 1478 C C . ILE A 1 183 ? -19.162 -4.812 22.514 1.00 88.25 183 ILE A C 1
ATOM 1480 O O . ILE A 1 183 ? -19.576 -5.668 23.289 1.00 88.25 183 ILE A O 1
ATOM 1484 N N . LYS A 1 184 ? -17.939 -4.291 22.621 1.00 88.12 184 LYS A N 1
ATOM 1485 C CA . LYS A 1 184 ? -16.990 -4.694 23.658 1.00 88.12 184 LYS A CA 1
ATOM 1486 C C . LYS A 1 184 ? -17.473 -4.324 25.062 1.00 88.12 184 LYS A C 1
ATOM 1488 O O . LYS A 1 184 ? -17.394 -5.160 25.947 1.00 88.12 184 LYS A O 1
ATOM 1493 N N . LEU A 1 185 ? -18.022 -3.122 25.244 1.00 90.50 185 LEU A N 1
ATOM 1494 C CA . LEU A 1 185 ? -18.612 -2.675 26.511 1.00 90.50 185 LEU A CA 1
ATOM 1495 C C . LEU A 1 185 ? -19.858 -3.486 26.892 1.00 90.50 185 LEU A C 1
ATOM 1497 O O . LEU A 1 185 ? -20.070 -3.747 28.066 1.00 90.50 185 LEU A O 1
ATOM 1501 N N . LEU A 1 186 ? -20.670 -3.896 25.913 1.00 87.88 186 LEU A N 1
ATOM 1502 C CA . LEU A 1 186 ? -21.852 -4.735 26.148 1.00 87.88 186 LEU A CA 1
ATOM 1503 C C . LEU A 1 186 ? -21.506 -6.195 26.482 1.00 87.88 186 LEU A C 1
ATOM 1505 O O . LEU A 1 186 ? -22.335 -6.895 27.053 1.00 87.88 186 LEU A O 1
ATOM 1509 N N . ARG A 1 187 ? -20.317 -6.662 26.085 1.00 86.62 187 ARG A N 1
ATOM 1510 C CA . ARG A 1 187 ? -19.807 -8.022 26.340 1.00 86.62 187 ARG A CA 1
ATOM 1511 C C . ARG A 1 187 ? -18.870 -8.100 27.558 1.00 86.62 187 ARG A C 1
ATOM 1513 O O . ARG A 1 187 ? -18.327 -9.174 27.804 1.00 86.62 187 ARG A O 1
ATOM 1520 N N . ALA A 1 188 ? -18.626 -6.970 28.220 1.00 83.31 188 ALA A N 1
ATOM 1521 C CA . ALA A 1 188 ? -17.690 -6.807 29.329 1.00 83.31 188 ALA A CA 1
ATOM 1522 C C . ALA A 1 188 ? -18.218 -7.398 30.643 1.00 83.31 188 ALA A C 1
ATOM 1524 O O . ALA A 1 188 ? -19.437 -7.268 30.897 1.00 83.31 188 ALA A O 1
#

pLDDT: mean 81.62, std 15.61, range [35.75, 96.5]

Solvent-accessible surface area (backbone atoms only — not comparable to full-atom values): 11524 Å² total; per-residue (Å²): 137,84,82,81,76,81,77,77,82,83,74,86,81,52,75,66,60,53,49,55,51,50,55,51,52,56,47,38,72,75,38,64,68,60,56,71,78,45,54,75,65,56,43,48,51,52,53,50,50,52,46,45,71,74,59,47,55,72,68,56,47,52,50,52,54,52,48,53,52,49,52,55,52,47,57,53,48,54,57,39,49,57,60,45,52,71,12,47,56,50,46,59,70,67,43,93,68,88,75,78,78,84,81,65,80,78,72,96,62,82,86,73,88,70,75,94,61,61,57,47,78,46,92,61,72,43,64,13,75,82,85,61,47,74,34,39,54,30,31,44,46,36,75,54,31,31,48,73,61,30,51,56,56,53,56,55,71,73,63,77,56,89,48,84,98,64,86,84,90,76,76,68,41,86,49,73,69,31,27,52,50,48,55,49,63,74,71,58

Secondary structure (DSSP, 8-state):
----PPPPP-----HHHHHHHHHHHHHHHH-GGGGGGS-HHHHHHHHHHHHHHHS--HHHHHHHHHHHHHHHHHHHHHHHHHHHHTSHHHHHHH-SS------PPPP--------S-SEEEEEEEEEPTTT--EEEEEESS-SSS-HHHHHHHHHTTT-----TT-----SSTTSHHHHHHHHHHHT-

Sequence (188 aa):
MSANEPQPEIRTVDATQVRHAIDALEAIIRDRALLNSLSPEDRQRLLTAAGDVFCPDVRQRRRQVKERQRQRKATKIDRTEEILHQTGIRELRRRPVFTTPNAYPPALGEPVEVDDAEFREVVEPQNCYICKQDYQLIHHFYDQLCPDCAELNFRKRTETADLRGRVALLTGGRVKIGYQAGIKLLRA

Radius of gyration: 31.69 Å; Cα contacts (8 Å, |Δi|>4): 125; chains: 1; bounding box: 49×61×94 Å

Foldseek 3Di:
DDDDDDDDDPDDDDPVNVVVVVVVVVVCVVPVCVLVVDDPVVSVVNVVVVVCVVPPDPVVVVVVVVVVVVVVVVVQVVQQVVVLCQAQQNVCVPDPDNDDDPDDPDDPDDDDPDDPPQWDFGPAWAAAPPPRDTAGIAGNHDRRHHPVRCVVVVVVLNDADDQPPDDDDQDPCPDDPNVSVVVRVVVD

Mean predicted aligned error: 13.4 Å